Protein AF-A0A7S1GYH6-F1 (afdb_monomer_lite)

Organism: Hemiselmis andersenii (NCBI:txid464988)

Structure (mmCIF, N/CA/C/O backbone):
data_AF-A0A7S1GYH6-F1
#
_entry.id   AF-A0A7S1GYH6-F1
#
loop_
_atom_site.group_PDB
_atom_site.id
_atom_site.type_symbol
_atom_site.label_atom_id
_atom_site.label_alt_id
_atom_site.label_comp_id
_atom_site.label_asym_id
_atom_site.label_entity_id
_atom_site.label_seq_id
_atom_site.pdbx_PDB_ins_code
_atom_site.Cartn_x
_atom_site.Cartn_y
_atom_site.Cartn_z
_atom_site.occupancy
_atom_site.B_iso_or_equiv
_atom_site.auth_seq_id
_atom_site.auth_comp_id
_atom_site.auth_asym_id
_atom_site.auth_atom_id
_atom_site.pdbx_PDB_model_num
ATOM 1 N N . VAL A 1 1 ? 8.669 12.191 6.756 1.00 89.56 1 VAL A N 1
ATOM 2 C CA . VAL A 1 1 ? 8.887 10.728 6.610 1.00 89.56 1 VAL A CA 1
ATOM 3 C C . VAL A 1 1 ? 9.149 10.170 7.995 1.00 89.56 1 VAL A C 1
ATOM 5 O O . VAL A 1 1 ? 10.027 10.695 8.669 1.00 89.56 1 VAL A O 1
ATOM 8 N N . HIS A 1 2 ? 8.390 9.166 8.426 1.00 93.94 2 HIS A N 1
ATOM 9 C CA . HIS A 1 2 ? 8.506 8.561 9.758 1.00 93.94 2 HIS A CA 1
ATOM 10 C C . HIS A 1 2 ? 8.946 7.108 9.622 1.00 93.94 2 HIS A C 1
ATOM 12 O O . HIS A 1 2 ? 8.583 6.440 8.651 1.00 93.94 2 HIS A O 1
ATOM 18 N N . LYS A 1 3 ? 9.759 6.622 10.562 1.00 94.88 3 LYS A N 1
ATOM 19 C CA . LYS A 1 3 ? 10.229 5.233 10.541 1.00 94.88 3 LYS A CA 1
ATOM 20 C C . LYS A 1 3 ? 9.118 4.313 11.046 1.00 94.88 3 LYS A C 1
ATOM 22 O O . LYS A 1 3 ? 8.593 4.525 12.133 1.00 94.88 3 LYS A O 1
ATOM 27 N N . GLY A 1 4 ? 8.765 3.311 10.247 1.00 96.06 4 GLY A N 1
ATOM 28 C CA . GLY A 1 4 ? 7.821 2.263 10.634 1.00 96.06 4 GLY A CA 1
ATOM 29 C C . GLY A 1 4 ? 8.502 1.031 11.223 1.00 96.06 4 GLY A C 1
ATOM 30 O O . GLY A 1 4 ? 9.716 1.014 11.444 1.00 96.06 4 GLY A O 1
ATOM 31 N N . SER A 1 5 ? 7.708 -0.014 11.434 1.00 96.38 5 SER A N 1
ATOM 32 C CA . SER A 1 5 ? 8.183 -1.310 11.900 1.00 96.38 5 SER A CA 1
ATOM 33 C C . SER A 1 5 ? 9.177 -1.934 10.909 1.00 96.38 5 SER A C 1
ATOM 35 O O . SER A 1 5 ? 8.877 -2.017 9.715 1.00 96.38 5 SER A O 1
ATOM 37 N N . PRO A 1 6 ? 10.341 -2.428 11.369 1.00 95.25 6 PRO A N 1
ATOM 38 C CA . PRO A 1 6 ? 11.300 -3.124 10.510 1.00 95.25 6 PRO A CA 1
ATOM 39 C C . PRO A 1 6 ? 10.899 -4.581 10.216 1.00 95.25 6 PRO A C 1
ATOM 41 O O . PRO A 1 6 ? 11.520 -5.236 9.377 1.00 95.25 6 PRO A O 1
ATOM 44 N N . HIS A 1 7 ? 9.900 -5.111 10.927 1.00 94.56 7 HIS A N 1
ATOM 45 C CA . HIS A 1 7 ? 9.476 -6.511 10.875 1.00 94.56 7 HIS A CA 1
ATOM 46 C C . HIS A 1 7 ? 7.947 -6.620 10.938 1.00 94.56 7 HIS A C 1
ATOM 48 O O . HIS A 1 7 ? 7.316 -5.744 11.534 1.00 94.56 7 HIS A O 1
ATOM 54 N N . PRO A 1 8 ? 7.346 -7.689 10.383 1.00 96.31 8 PRO A N 1
ATOM 55 C CA . PRO A 1 8 ? 5.928 -7.965 10.589 1.00 96.31 8 PRO A CA 1
ATOM 56 C C . PRO A 1 8 ? 5.618 -8.214 12.073 1.00 96.31 8 PRO A C 1
ATOM 58 O O . PRO A 1 8 ? 6.511 -8.567 12.849 1.00 96.31 8 PRO A O 1
ATOM 61 N N . LEU A 1 9 ? 4.347 -8.103 12.469 1.00 95.19 9 LEU A N 1
ATOM 62 C CA . LEU A 1 9 ? 3.881 -8.362 13.841 1.00 95.19 9 LEU A CA 1
ATOM 63 C C . LEU A 1 9 ? 4.261 -9.761 14.328 1.00 95.19 9 LEU A C 1
ATOM 65 O O . LEU A 1 9 ? 4.492 -9.981 15.518 1.00 95.19 9 LEU A O 1
ATOM 69 N N . LYS A 1 10 ? 4.325 -10.712 13.396 1.00 92.44 10 LYS A N 1
ATOM 70 C CA . LYS A 1 10 ? 4.832 -12.055 13.629 1.00 92.44 10 LYS A CA 1
ATOM 71 C C . LYS A 1 10 ? 5.700 -12.475 12.456 1.00 92.44 10 LYS A C 1
ATOM 73 O O . LYS A 1 10 ? 5.241 -12.489 11.321 1.00 92.44 10 LYS A O 1
ATOM 78 N N . THR A 1 11 ? 6.936 -12.874 12.732 1.00 86.56 11 THR A N 1
ATOM 79 C CA . THR A 1 11 ? 7.834 -13.415 11.707 1.00 86.56 11 THR A CA 1
ATOM 80 C C . THR A 1 11 ? 7.445 -14.846 11.350 1.00 86.56 11 THR A C 1
ATOM 82 O O . THR A 1 11 ? 7.228 -15.685 12.227 1.00 86.56 11 THR A O 1
ATOM 85 N N . PHE A 1 12 ? 7.399 -15.144 10.057 1.00 84.31 12 PHE A N 1
ATOM 86 C CA . PHE A 1 12 ? 7.205 -16.489 9.520 1.00 84.31 12 PHE A CA 1
ATOM 87 C C . PHE A 1 12 ? 7.895 -16.609 8.161 1.00 84.31 12 PHE A C 1
ATOM 89 O O . PHE A 1 12 ? 8.329 -15.625 7.563 1.00 84.31 12 PHE A O 1
ATOM 96 N N . THR A 1 13 ? 8.009 -17.839 7.670 1.00 83.62 13 THR A N 1
ATOM 97 C CA . THR A 1 13 ? 8.521 -18.112 6.329 1.00 83.62 13 THR A CA 1
ATOM 98 C C . THR A 1 13 ? 7.353 -18.276 5.367 1.00 83.62 13 THR A C 1
ATOM 100 O O . THR A 1 13 ? 6.497 -19.136 5.571 1.00 83.62 13 THR A O 1
ATOM 103 N N . VAL A 1 14 ? 7.336 -17.484 4.295 1.00 82.44 14 VAL A N 1
ATOM 104 C CA . VAL A 1 14 ? 6.376 -17.661 3.199 1.00 82.44 14 VAL A CA 1
ATOM 105 C C . VAL A 1 14 ? 6.769 -18.908 2.407 1.00 82.44 14 VAL A C 1
ATOM 107 O O . VAL A 1 14 ? 7.718 -18.888 1.620 1.00 82.44 14 VAL A O 1
ATOM 110 N N . ALA A 1 15 ? 6.056 -20.011 2.625 1.00 78.62 15 ALA A N 1
ATOM 111 C CA . ALA A 1 15 ? 6.210 -21.209 1.810 1.00 78.62 15 ALA A CA 1
ATOM 112 C C . ALA A 1 15 ? 5.750 -20.932 0.367 1.00 78.62 15 ALA A C 1
ATOM 114 O O . ALA A 1 15 ? 4.794 -20.194 0.143 1.00 78.62 15 ALA A O 1
ATOM 115 N N . HIS A 1 16 ? 6.417 -21.546 -0.613 1.00 79.31 16 HIS A N 1
ATOM 116 C CA . HIS A 1 16 ? 6.049 -21.460 -2.035 1.00 79.31 16 HIS A CA 1
ATOM 117 C C . HIS A 1 16 ? 6.037 -20.039 -2.632 1.00 79.31 16 HIS A C 1
ATOM 119 O O . HIS A 1 16 ? 5.300 -19.779 -3.584 1.00 79.31 16 HIS A O 1
ATOM 125 N N . ALA A 1 17 ? 6.861 -19.127 -2.105 1.00 82.38 17 ALA A N 1
ATOM 126 C CA . ALA A 1 17 ? 7.081 -17.834 -2.744 1.00 82.38 17 ALA A CA 1
ATOM 127 C C . ALA A 1 17 ? 7.644 -18.028 -4.163 1.00 82.38 17 ALA A C 1
ATOM 129 O O . ALA A 1 17 ? 8.639 -18.728 -4.351 1.00 82.38 17 ALA A O 1
ATOM 130 N N . THR A 1 18 ? 7.017 -17.407 -5.162 1.00 83.00 18 THR A N 1
ATOM 131 C CA . THR A 1 18 ? 7.409 -17.569 -6.575 1.00 83.00 18 THR A CA 1
ATOM 132 C C . THR A 1 18 ? 8.627 -16.735 -6.971 1.00 83.00 18 THR A C 1
ATOM 134 O O . THR A 1 18 ? 9.302 -17.058 -7.943 1.00 83.00 18 THR A O 1
ATOM 137 N N . HIS A 1 19 ? 8.901 -15.657 -6.238 1.00 85.94 19 HIS A N 1
ATOM 138 C CA . HIS A 1 19 ? 10.032 -14.743 -6.428 1.00 85.94 19 HIS A CA 1
ATOM 139 C C . HIS A 1 19 ? 10.245 -13.914 -5.148 1.00 85.94 19 HIS A C 1
ATOM 141 O O . HIS A 1 19 ? 9.419 -13.978 -4.237 1.00 85.94 19 HIS A O 1
ATOM 147 N N . SER A 1 20 ? 11.336 -13.142 -5.059 1.00 88.25 20 SER A N 1
ATOM 148 C CA . SER A 1 20 ? 11.584 -12.185 -3.964 1.00 88.25 20 SER A CA 1
ATOM 149 C C . SER A 1 20 ? 11.152 -10.761 -4.340 1.00 88.25 20 SER A C 1
ATOM 151 O O . SER A 1 20 ? 10.982 -10.459 -5.517 1.00 88.25 20 SER A O 1
ATOM 153 N N . GLY A 1 21 ? 11.003 -9.870 -3.349 1.00 89.56 21 GLY A N 1
ATOM 154 C CA . GLY A 1 21 ? 10.782 -8.443 -3.631 1.00 89.56 21 GLY A CA 1
ATOM 155 C C . GLY A 1 21 ? 11.956 -7.841 -4.410 1.00 89.56 21 GLY A C 1
ATOM 156 O O . GLY A 1 21 ? 11.749 -7.162 -5.405 1.00 89.56 21 GLY A O 1
ATOM 157 N N . GLU A 1 22 ? 13.188 -8.214 -4.051 1.00 92.75 22 GLU A N 1
ATOM 158 C CA . GLU A 1 22 ? 14.405 -7.814 -4.773 1.00 92.75 22 GLU A CA 1
ATOM 159 C C . GLU A 1 22 ? 14.413 -8.264 -6.241 1.00 92.75 22 GLU A C 1
ATOM 161 O O . GLU A 1 22 ? 14.952 -7.569 -7.094 1.00 92.75 22 GLU A O 1
ATOM 166 N N . THR A 1 23 ? 13.786 -9.402 -6.567 1.00 93.00 23 THR A N 1
ATOM 167 C CA . THR A 1 23 ? 13.660 -9.864 -7.964 1.00 93.00 23 THR A CA 1
ATOM 168 C C . THR A 1 23 ? 12.831 -8.887 -8.799 1.00 93.00 23 THR A C 1
ATOM 170 O O . THR A 1 23 ? 13.101 -8.701 -9.983 1.00 93.00 23 THR A O 1
ATOM 173 N N . VAL A 1 24 ? 11.810 -8.286 -8.187 1.00 94.31 24 VAL A N 1
ATOM 174 C CA . VAL A 1 24 ? 10.844 -7.408 -8.854 1.00 94.31 24 VAL A CA 1
ATOM 175 C C . VAL A 1 24 ? 11.295 -5.945 -8.815 1.00 94.31 24 VAL A C 1
ATOM 177 O O . VAL A 1 24 ? 11.155 -5.233 -9.807 1.00 94.31 24 VAL A O 1
ATOM 180 N N . HIS A 1 25 ? 11.869 -5.506 -7.695 1.00 94.88 25 HIS A N 1
ATOM 181 C CA . HIS A 1 25 ? 12.162 -4.099 -7.410 1.00 94.88 25 HIS A CA 1
ATOM 182 C C . HIS A 1 25 ? 13.660 -3.766 -7.363 1.00 94.88 25 HIS A C 1
ATOM 184 O O . HIS A 1 25 ? 14.007 -2.602 -7.194 1.00 94.88 25 HIS A O 1
ATOM 190 N N . GLY A 1 26 ? 14.555 -4.744 -7.521 1.00 94.69 26 GLY A N 1
ATOM 191 C CA . GLY A 1 26 ? 15.995 -4.561 -7.325 1.00 94.69 26 GLY A CA 1
ATOM 192 C C . GLY A 1 26 ? 16.413 -4.614 -5.855 1.00 94.69 26 GLY A C 1
ATOM 193 O O . GLY A 1 26 ? 15.594 -4.513 -4.942 1.00 94.69 26 GLY A O 1
ATOM 194 N N . SER A 1 27 ? 17.714 -4.772 -5.625 1.00 93.56 27 SER A N 1
ATOM 195 C CA . SER A 1 27 ? 18.334 -4.805 -4.294 1.00 93.56 27 SER A CA 1
ATOM 196 C C . SER A 1 27 ? 18.271 -3.458 -3.569 1.00 93.56 27 SER A C 1
ATOM 198 O O . SER A 1 27 ? 18.298 -3.415 -2.343 1.00 93.56 27 SER A O 1
ATOM 200 N N . ASP A 1 28 ? 18.165 -2.358 -4.318 1.00 91.19 28 ASP A N 1
ATOM 201 C CA . ASP A 1 28 ? 17.960 -1.006 -3.793 1.00 91.19 28 ASP A CA 1
ATOM 202 C C . ASP A 1 28 ? 16.473 -0.624 -3.669 1.00 91.19 28 ASP A C 1
ATOM 204 O O . ASP A 1 28 ? 16.164 0.485 -3.234 1.00 91.19 28 ASP A O 1
ATOM 208 N N . GLY A 1 29 ? 15.553 -1.512 -4.073 1.00 92.06 29 GLY A N 1
ATOM 209 C CA . GLY A 1 29 ? 14.113 -1.243 -4.142 1.00 92.06 29 GLY A CA 1
ATOM 210 C C . GLY A 1 29 ? 13.700 -0.227 -5.218 1.00 92.06 29 GLY A C 1
ATOM 211 O O . GLY A 1 29 ? 12.523 0.117 -5.309 1.00 92.06 29 GLY A O 1
ATOM 212 N N . MET A 1 30 ? 14.644 0.258 -6.030 1.00 93.50 30 MET A N 1
ATOM 213 C CA . MET A 1 30 ? 14.461 1.289 -7.057 1.00 93.50 30 MET A CA 1
ATOM 214 C C . MET A 1 30 ? 15.024 0.844 -8.417 1.00 93.50 30 MET A C 1
ATOM 216 O O . MET A 1 30 ? 15.460 1.656 -9.234 1.00 93.50 30 MET A O 1
ATOM 220 N N . GLY A 1 31 ? 15.015 -0.458 -8.686 1.00 92.25 31 GLY A N 1
ATOM 221 C CA . GLY A 1 31 ? 15.408 -1.030 -9.969 1.00 92.25 31 GLY A CA 1
ATOM 222 C C . GLY A 1 31 ? 16.883 -0.835 -10.315 1.00 92.25 31 GLY A C 1
ATOM 223 O O . GLY A 1 31 ? 17.212 -0.647 -11.485 1.00 92.25 31 GLY A O 1
ATOM 224 N N . GLU A 1 32 ? 17.763 -0.834 -9.312 1.00 91.94 32 GLU A N 1
ATOM 225 C CA . GLU A 1 32 ? 19.205 -0.570 -9.440 1.00 91.94 32 GLU A CA 1
ATOM 226 C C . GLU A 1 32 ? 19.542 0.816 -9.998 1.00 91.94 32 GLU A C 1
ATOM 228 O O . GLU A 1 32 ? 20.675 1.062 -10.421 1.00 91.94 32 GLU A O 1
ATOM 233 N N . CYS A 1 33 ? 18.576 1.740 -10.004 1.00 86.50 33 CYS A N 1
ATOM 234 C CA . CYS A 1 33 ? 18.797 3.085 -10.517 1.00 86.50 33 CYS A CA 1
ATOM 235 C C . CYS A 1 33 ? 19.794 3.857 -9.657 1.00 86.50 33 CYS A C 1
ATOM 237 O O . CYS A 1 33 ? 20.407 4.790 -10.177 1.00 86.50 33 CYS A O 1
ATOM 239 N N . ARG A 1 34 ? 19.930 3.492 -8.367 1.00 80.62 34 ARG A N 1
ATOM 240 C CA . ARG A 1 34 ? 20.784 4.169 -7.377 1.00 80.62 34 ARG A CA 1
ATOM 241 C C . ARG A 1 34 ? 20.784 5.681 -7.601 1.00 80.62 34 ARG A C 1
ATOM 243 O O . ARG A 1 34 ? 21.852 6.246 -7.861 1.00 80.62 34 ARG A O 1
ATOM 250 N N . PRO A 1 35 ? 19.596 6.327 -7.602 1.00 71.88 35 PRO A N 1
ATOM 251 C CA . PRO A 1 35 ? 19.536 7.756 -7.837 1.00 71.88 35 PRO A CA 1
ATOM 252 C C . PRO A 1 35 ? 20.517 8.433 -6.881 1.00 71.88 35 PRO A C 1
ATOM 254 O O . PRO A 1 35 ? 20.637 7.975 -5.738 1.00 71.88 35 PRO A O 1
ATOM 257 N N . PRO A 1 36 ? 21.228 9.487 -7.316 1.00 62.22 36 PRO A N 1
ATOM 258 C CA . PRO A 1 36 ? 21.962 10.337 -6.402 1.00 62.22 36 PRO A CA 1
ATOM 259 C C . PRO A 1 36 ? 20.915 11.042 -5.542 1.00 62.22 36 PRO A C 1
ATOM 261 O O . PRO A 1 36 ? 20.505 12.172 -5.798 1.00 62.22 36 PRO A O 1
ATOM 264 N N . LEU A 1 37 ? 20.416 10.319 -4.546 1.00 59.38 37 LEU A N 1
ATOM 265 C CA . LEU A 1 37 ? 19.829 10.892 -3.369 1.00 59.38 37 LEU A CA 1
ATOM 266 C C . LEU A 1 37 ? 21.029 11.553 -2.707 1.00 59.38 37 LEU A C 1
ATOM 268 O O . LEU A 1 37 ? 21.728 10.946 -1.899 1.00 59.38 37 LEU A O 1
ATOM 272 N N . GLU A 1 38 ? 21.307 12.799 -3.100 1.00 54.91 38 GLU A N 1
ATOM 273 C CA . GLU A 1 38 ? 21.808 13.754 -2.122 1.00 54.91 38 GLU A CA 1
ATOM 274 C C . GLU A 1 38 ? 20.972 13.465 -0.873 1.00 54.91 38 GLU A C 1
ATOM 276 O O . GLU A 1 38 ? 19.737 13.416 -0.998 1.00 54.91 38 GLU A O 1
ATOM 281 N N . PRO A 1 39 ? 21.581 13.160 0.283 1.00 51.41 39 PRO A N 1
ATOM 282 C CA . PRO A 1 39 ? 20.842 13.215 1.516 1.00 51.41 39 PRO A CA 1
ATOM 283 C C . PRO A 1 39 ? 20.387 14.670 1.599 1.00 51.41 39 PRO A C 1
ATOM 285 O O . PRO A 1 39 ? 21.071 15.526 2.143 1.00 51.41 39 PRO A O 1
ATOM 288 N N . GLN A 1 40 ? 19.224 14.981 1.016 1.00 55.16 40 GLN A N 1
ATOM 289 C CA . GLN A 1 40 ? 18.376 15.982 1.610 1.00 55.16 40 GLN A CA 1
ATOM 290 C C . GLN A 1 40 ? 18.345 15.553 3.059 1.00 55.16 40 GLN A C 1
ATOM 292 O O . GLN A 1 40 ? 18.172 14.360 3.323 1.00 55.16 40 GLN A O 1
ATOM 297 N N . ASP A 1 41 ? 18.623 16.480 3.961 1.00 53.66 41 ASP A N 1
ATOM 298 C CA . ASP A 1 41 ? 18.463 16.301 5.390 1.00 53.66 41 ASP A CA 1
ATOM 299 C C . ASP A 1 41 ? 16.992 15.951 5.661 1.00 53.66 41 ASP A C 1
ATOM 301 O O . ASP A 1 41 ? 16.205 16.753 6.157 1.00 53.66 41 ASP A O 1
ATOM 305 N N . SER A 1 42 ? 16.567 14.754 5.264 1.00 58.12 42 SER A N 1
ATOM 306 C CA . SER A 1 42 ? 15.287 14.168 5.548 1.00 58.12 42 SER A CA 1
ATOM 307 C C . SER A 1 42 ? 15.426 13.768 6.995 1.00 58.12 42 SER A C 1
ATOM 309 O O . SER A 1 42 ? 15.758 12.629 7.328 1.00 58.12 42 SER A O 1
ATOM 311 N N . VAL A 1 43 ? 15.274 14.778 7.847 1.00 67.56 43 VAL A N 1
ATOM 312 C CA . VAL A 1 43 ? 15.070 14.627 9.270 1.00 67.56 43 VAL A CA 1
ATOM 313 C C . VAL A 1 43 ? 13.851 13.726 9.364 1.00 67.56 43 VAL A C 1
ATOM 315 O O . VAL A 1 43 ? 12.728 14.120 9.039 1.00 67.56 43 VAL A O 1
ATOM 318 N N . PHE A 1 44 ? 14.102 12.456 9.675 1.00 80.06 44 PHE A N 1
ATOM 319 C CA . PHE A 1 44 ? 13.025 11.552 10.024 1.00 80.06 44 PHE A CA 1
ATOM 320 C C . PHE A 1 44 ? 12.277 12.185 11.189 1.00 80.06 44 PHE A C 1
ATOM 322 O O . PHE A 1 44 ? 12.908 12.742 12.089 1.00 80.06 44 PHE A O 1
ATOM 329 N N . GLY A 1 45 ? 10.949 12.107 11.162 1.00 84.94 45 GLY A N 1
ATOM 330 C CA . GLY A 1 45 ? 10.179 12.484 12.337 1.00 84.94 45 GLY A CA 1
ATOM 331 C C . GLY A 1 45 ? 10.659 11.685 13.548 1.00 84.94 45 GLY A C 1
ATOM 332 O O . GLY A 1 45 ? 11.068 10.529 13.408 1.00 84.94 45 GLY A O 1
ATOM 333 N N . GLU A 1 46 ? 10.664 12.328 14.714 1.00 89.44 46 GLU A N 1
ATOM 334 C CA . GLU A 1 46 ? 11.144 11.709 15.955 1.00 89.44 46 GLU A CA 1
ATOM 335 C C . GLU A 1 46 ? 10.235 10.557 16.401 1.00 89.44 46 GLU A C 1
ATOM 337 O O . GLU A 1 46 ? 10.705 9.570 16.964 1.00 89.44 46 GLU A O 1
ATOM 342 N N . GLU A 1 47 ? 8.941 10.675 16.110 1.00 93.56 47 GLU A N 1
ATOM 343 C CA . GLU A 1 47 ? 7.921 9.677 16.413 1.00 93.56 47 GLU A CA 1
ATOM 344 C C . GLU A 1 47 ? 7.870 8.544 15.375 1.00 93.56 47 GLU A C 1
ATOM 346 O O . GLU A 1 47 ? 8.246 8.704 14.203 1.00 93.56 47 GLU A O 1
ATOM 351 N N . SER A 1 48 ? 7.378 7.384 15.816 1.00 96.75 48 SER A N 1
ATOM 352 C CA . SER A 1 48 ? 7.178 6.223 14.952 1.00 96.75 48 SER A CA 1
ATOM 353 C C . SER A 1 48 ? 6.099 6.490 13.894 1.00 96.75 48 SER A C 1
ATOM 355 O O . SER A 1 48 ? 5.276 7.395 14.025 1.00 96.75 48 SER A O 1
ATOM 357 N N . ALA A 1 49 ? 6.078 5.701 12.817 1.00 97.62 49 ALA A N 1
ATOM 358 C CA . ALA A 1 49 ? 5.041 5.837 11.795 1.00 97.62 49 ALA A CA 1
ATOM 359 C C . ALA A 1 49 ? 3.628 5.565 12.344 1.00 97.62 49 ALA A C 1
ATOM 361 O O . ALA A 1 49 ? 2.692 6.224 11.900 1.00 97.62 49 ALA A O 1
ATOM 362 N N . SER A 1 50 ? 3.465 4.634 13.294 1.00 98.06 50 SER A N 1
ATOM 363 C CA . SER A 1 50 ? 2.173 4.372 13.946 1.00 98.06 50 SER A CA 1
ATOM 364 C C . SER A 1 50 ? 1.719 5.563 14.791 1.00 98.06 50 SER A C 1
ATOM 366 O O . SER A 1 50 ? 0.580 6.001 14.644 1.00 98.06 50 SER A O 1
ATOM 368 N N . ASP A 1 51 ? 2.620 6.147 15.588 1.00 98.19 51 ASP A N 1
ATOM 369 C CA . ASP A 1 51 ? 2.311 7.338 16.391 1.00 98.19 51 ASP A CA 1
ATOM 370 C C . ASP 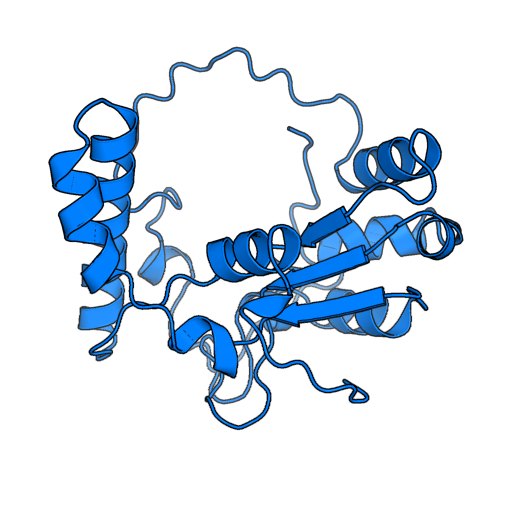A 1 51 ? 1.955 8.526 15.497 1.00 98.19 51 ASP A C 1
ATOM 372 O O . ASP A 1 51 ? 0.964 9.212 15.740 1.00 98.19 51 ASP A O 1
ATOM 376 N N . PHE A 1 52 ? 2.715 8.741 14.419 1.00 98.31 52 PHE A N 1
ATOM 377 C CA . PHE A 1 52 ? 2.430 9.801 13.456 1.00 98.31 52 PHE A CA 1
ATOM 378 C C . PHE A 1 52 ? 1.039 9.649 12.831 1.00 98.31 52 PHE A C 1
ATOM 380 O O . PHE A 1 52 ? 0.306 10.634 12.736 1.00 98.31 52 PHE A O 1
ATOM 387 N N . ILE A 1 53 ? 0.653 8.430 12.424 1.00 98.38 53 ILE A N 1
ATOM 388 C CA . ILE A 1 53 ? -0.691 8.160 11.888 1.00 98.38 53 ILE A CA 1
ATOM 389 C C . ILE A 1 53 ? -1.747 8.583 12.911 1.00 98.38 53 ILE A C 1
ATOM 391 O O . ILE A 1 53 ? -2.662 9.331 12.559 1.00 98.38 53 ILE A O 1
ATOM 395 N N . TYR A 1 54 ? -1.600 8.172 14.173 1.00 98.69 54 TYR A N 1
ATOM 396 C CA . TYR A 1 54 ? -2.536 8.553 15.227 1.00 98.69 54 TYR A CA 1
ATOM 397 C C . TYR A 1 54 ? -2.586 10.069 15.445 1.00 98.69 54 TYR A C 1
ATOM 399 O O . TYR A 1 54 ? -3.671 10.650 15.423 1.00 98.69 54 TYR A O 1
ATOM 407 N N . GLN A 1 55 ? -1.436 10.734 15.602 1.00 98.31 55 GLN A N 1
ATOM 408 C CA . GLN A 1 55 ? -1.390 12.182 15.834 1.00 98.31 55 GLN A CA 1
ATOM 409 C C . GLN A 1 55 ? -1.998 12.964 14.669 1.00 98.31 55 GLN A C 1
ATOM 411 O O . GLN A 1 55 ? -2.751 13.913 14.896 1.00 98.31 55 GLN A O 1
ATOM 416 N N . ALA A 1 56 ? -1.734 12.548 13.428 1.00 98.19 56 ALA A N 1
ATOM 417 C CA . ALA A 1 56 ? -2.330 13.158 12.247 1.00 98.19 56 ALA A CA 1
ATOM 418 C C . ALA A 1 56 ? -3.858 13.000 12.247 1.00 98.19 56 ALA A C 1
ATOM 420 O O . ALA A 1 56 ? -4.569 13.987 12.052 1.00 98.19 56 ALA A O 1
ATOM 421 N N . CYS A 1 57 ? -4.371 11.795 12.517 1.00 98.38 57 CYS A N 1
ATOM 422 C CA . CYS A 1 57 ? -5.814 11.538 12.572 1.00 98.38 57 CYS A CA 1
ATOM 423 C C . CYS A 1 57 ? -6.490 12.297 13.715 1.00 98.38 57 CYS A C 1
ATOM 425 O O . CYS A 1 57 ? -7.561 12.862 13.524 1.00 98.38 57 CYS A O 1
ATOM 427 N N . LYS A 1 58 ? -5.839 12.385 14.875 1.00 98.38 58 LYS A N 1
ATOM 428 C CA . LYS A 1 58 ? -6.325 13.142 16.028 1.00 98.38 58 LYS A CA 1
ATOM 429 C C . LYS A 1 58 ? -6.380 14.643 15.760 1.00 98.38 58 LYS A C 1
ATOM 431 O O . LYS A 1 58 ? -7.362 15.296 16.105 1.00 98.38 58 LYS A O 1
ATOM 436 N N . LEU A 1 59 ? -5.334 15.203 15.152 1.00 98.38 59 LEU A N 1
ATOM 437 C CA . LEU A 1 59 ? -5.269 16.628 14.817 1.00 98.38 59 LEU A CA 1
ATOM 438 C C . LEU A 1 59 ? -6.292 17.007 13.737 1.00 98.38 59 L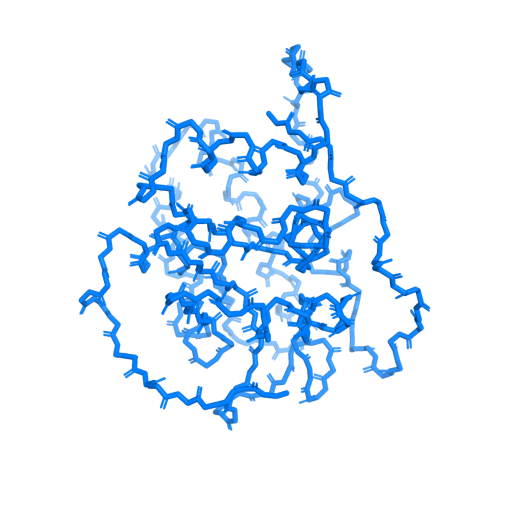EU A C 1
ATOM 440 O O . LEU A 1 59 ? -6.833 18.113 13.749 1.00 98.38 59 LEU A O 1
ATOM 444 N N . HIS A 1 60 ? -6.560 16.086 12.815 1.00 98.25 60 HIS A N 1
ATOM 445 C CA . HIS A 1 60 ? -7.389 16.294 11.633 1.00 98.25 60 HIS A CA 1
ATOM 446 C C . HIS A 1 60 ? -8.572 15.311 11.587 1.00 98.25 60 HIS A C 1
ATOM 448 O O . HIS A 1 60 ? -8.863 14.721 10.540 1.00 98.25 60 HIS A O 1
ATOM 454 N N . HIS A 1 61 ? -9.253 15.153 12.729 1.00 97.94 61 HIS A N 1
ATOM 455 C CA . HIS A 1 61 ? -10.357 14.205 12.931 1.00 97.94 61 HIS A CA 1
ATOM 456 C C . HIS A 1 61 ? -11.374 14.274 11.785 1.00 97.94 61 HIS A C 1
ATOM 458 O O . HIS A 1 61 ? -11.913 15.337 11.475 1.00 97.94 61 HIS A O 1
ATOM 464 N N . GLY A 1 62 ? -11.610 13.134 11.134 1.00 97.81 62 GLY A N 1
ATOM 465 C CA . GLY A 1 62 ? -12.639 12.948 10.112 1.00 97.81 62 GLY A CA 1
ATOM 466 C C . GLY A 1 62 ? -12.229 13.444 8.728 1.00 97.81 62 GLY A C 1
ATOM 467 O O . GLY A 1 62 ? -13.051 13.461 7.814 1.00 97.81 62 GLY A O 1
ATOM 468 N N . SER A 1 63 ? -10.971 13.859 8.548 1.00 98.00 63 SER A N 1
ATOM 469 C CA . SER A 1 63 ? -10.479 14.386 7.267 1.00 98.00 63 SER A CA 1
ATOM 470 C C . SER A 1 63 ? -9.281 13.639 6.680 1.00 98.00 63 SER A C 1
ATOM 472 O O . SER A 1 63 ? -9.015 13.779 5.486 1.00 98.00 63 SER A O 1
ATOM 474 N N . ILE A 1 64 ? -8.586 12.815 7.471 1.00 98.44 64 ILE A N 1
ATOM 475 C CA . ILE A 1 64 ? -7.427 12.047 7.001 1.00 98.44 64 ILE A CA 1
ATOM 476 C C . ILE A 1 64 ? -7.866 10.793 6.248 1.00 98.44 64 ILE A C 1
ATOM 478 O O . ILE A 1 64 ? -8.601 9.966 6.783 1.00 98.44 64 ILE A O 1
ATOM 482 N N . VAL A 1 65 ? -7.346 10.636 5.030 1.00 98.56 65 VAL A N 1
ATOM 483 C CA . VAL A 1 65 ? -7.397 9.390 4.257 1.00 98.56 65 VAL A CA 1
ATOM 484 C C . VAL A 1 65 ? -6.060 8.672 4.415 1.00 98.56 65 VAL A C 1
ATOM 486 O O . VAL A 1 65 ? -5.015 9.218 4.053 1.00 98.56 65 VAL A O 1
ATOM 489 N N . VAL A 1 66 ? -6.081 7.453 4.949 1.00 98.62 66 VAL A N 1
ATOM 490 C CA . VAL A 1 66 ? -4.884 6.622 5.120 1.00 98.62 66 VAL A CA 1
ATOM 491 C C . VAL A 1 66 ? -4.760 5.687 3.923 1.00 98.62 66 VAL A C 1
ATOM 493 O O . VAL A 1 66 ? -5.581 4.793 3.744 1.00 98.62 66 VAL A O 1
ATOM 496 N N . ILE A 1 67 ? -3.717 5.868 3.112 1.00 98.75 67 ILE A N 1
ATOM 497 C CA . ILE A 1 67 ? -3.416 4.984 1.978 1.00 98.75 67 ILE A CA 1
ATOM 498 C C . ILE A 1 67 ? -2.246 4.072 2.351 1.00 98.75 67 ILE A C 1
ATOM 500 O O . ILE A 1 67 ? -1.148 4.548 2.642 1.00 98.75 67 ILE A O 1
ATOM 504 N N . THR A 1 68 ? -2.468 2.760 2.323 1.00 98.44 68 THR A N 1
ATOM 505 C CA . THR A 1 68 ? -1.446 1.749 2.620 1.00 98.44 68 THR A CA 1
ATOM 506 C C . THR A 1 68 ? -0.990 1.073 1.327 1.00 98.44 68 THR A C 1
ATOM 508 O O . THR A 1 68 ? -1.791 0.515 0.583 1.00 98.44 68 THR A O 1
ATOM 511 N N . LEU A 1 69 ? 0.311 1.173 1.041 1.00 98.31 69 LEU A N 1
ATOM 512 C CA . LEU A 1 69 ? 0.945 0.697 -0.201 1.00 98.31 69 LEU A CA 1
ATOM 513 C C . LEU A 1 69 ? 1.944 -0.447 0.054 1.00 98.31 69 LEU A C 1
ATOM 515 O O . LEU A 1 69 ? 2.764 -0.788 -0.788 1.00 98.31 69 LEU A O 1
ATOM 519 N N . GLY A 1 70 ? 1.915 -1.003 1.262 1.00 97.38 70 GLY A N 1
ATOM 520 C CA . GLY A 1 70 ? 2.819 -2.042 1.735 1.00 97.38 70 GLY A CA 1
ATOM 521 C C . GLY A 1 70 ? 2.135 -2.902 2.798 1.00 97.38 70 GLY A C 1
ATOM 522 O O . GLY A 1 70 ? 0.924 -2.774 2.999 1.00 97.38 70 GLY A O 1
ATOM 523 N N . PRO A 1 71 ? 2.888 -3.749 3.522 1.00 97.81 71 PRO A N 1
ATOM 524 C CA . PRO A 1 71 ? 2.338 -4.542 4.617 1.00 97.81 71 PRO A CA 1
ATOM 525 C C . PRO A 1 71 ? 1.641 -3.661 5.664 1.00 97.81 71 PRO A C 1
ATOM 527 O O . PRO A 1 71 ? 2.119 -2.577 6.008 1.00 97.81 71 PRO A O 1
ATOM 530 N N . LEU A 1 72 ? 0.525 -4.148 6.209 1.00 98.50 72 LEU A N 1
ATOM 531 C CA . LEU A 1 72 ? -0.368 -3.384 7.092 1.00 98.50 72 LEU A CA 1
ATOM 532 C C . LEU A 1 72 ? 0.161 -3.186 8.526 1.00 98.50 72 LEU A C 1
ATOM 534 O O . LEU A 1 72 ? -0.529 -2.623 9.374 1.00 98.50 72 LEU A O 1
ATOM 538 N N . THR A 1 73 ? 1.399 -3.599 8.798 1.00 98.62 73 THR A N 1
ATOM 539 C CA . THR A 1 73 ? 2.025 -3.641 10.126 1.00 98.62 73 THR A CA 1
ATOM 540 C C . THR A 1 73 ? 1.918 -2.326 10.896 1.00 98.62 73 THR A C 1
ATOM 542 O O . THR A 1 73 ? 1.521 -2.337 12.057 1.00 98.62 73 THR A O 1
ATOM 545 N N . ASN A 1 74 ? 2.233 -1.186 10.269 1.00 98.62 74 ASN A N 1
ATOM 546 C CA . ASN A 1 74 ? 2.212 0.111 10.961 1.00 98.62 74 ASN A CA 1
ATOM 547 C C . ASN A 1 74 ? 0.788 0.543 11.338 1.00 98.62 74 ASN A C 1
ATOM 549 O O . ASN A 1 74 ? 0.584 1.118 12.404 1.00 98.62 74 ASN A O 1
ATOM 553 N N . LEU A 1 75 ? -0.197 0.266 10.475 1.00 98.75 75 LEU A N 1
ATOM 554 C CA . LEU A 1 75 ? -1.593 0.597 10.757 1.00 98.75 75 LEU A CA 1
ATOM 555 C C . LEU A 1 75 ? -2.156 -0.324 11.845 1.00 98.75 75 LEU A C 1
ATOM 557 O O . LEU A 1 75 ? -2.828 0.156 12.749 1.00 98.75 75 LEU A O 1
ATOM 561 N N . ALA A 1 76 ? -1.814 -1.614 11.822 1.00 98.75 76 ALA A N 1
ATOM 562 C CA . ALA A 1 76 ? -2.174 -2.543 12.890 1.00 98.75 76 ALA A CA 1
ATOM 563 C C . ALA A 1 76 ? -1.554 -2.144 14.243 1.00 98.75 76 ALA A C 1
ATOM 565 O O . ALA A 1 76 ? -2.243 -2.153 15.258 1.00 98.75 76 ALA A O 1
ATOM 566 N N . GLN A 1 77 ? -0.279 -1.729 14.268 1.00 98.69 77 GLN A N 1
ATOM 567 C CA . GLN A 1 77 ? 0.355 -1.173 15.475 1.00 98.69 77 GLN A CA 1
ATOM 568 C C . GLN A 1 77 ? -0.388 0.068 15.976 1.00 98.69 77 GLN A C 1
ATOM 570 O O . GLN A 1 77 ? -0.728 0.135 17.151 1.00 98.69 77 GLN A O 1
ATOM 575 N N . CYS A 1 78 ? -0.730 0.996 15.075 1.00 98.69 78 CYS A N 1
ATOM 576 C CA . CYS A 1 78 ? -1.529 2.169 15.423 1.00 98.69 78 CYS A CA 1
ATOM 577 C C . CYS A 1 78 ? -2.883 1.785 16.038 1.00 98.69 78 CYS A C 1
ATOM 579 O O . CYS A 1 78 ? -3.259 2.356 17.052 1.00 98.69 78 CYS A O 1
ATOM 581 N N . VAL A 1 79 ? -3.603 0.813 15.470 1.00 98.62 79 VAL A N 1
ATOM 582 C CA . VAL A 1 79 ? -4.892 0.341 16.010 1.00 98.62 79 VAL A CA 1
ATOM 583 C C . VAL A 1 79 ? -4.724 -0.322 17.381 1.00 98.62 79 VAL A C 1
ATOM 585 O O . VAL A 1 79 ? -5.565 -0.137 18.256 1.00 98.62 79 VAL A O 1
ATOM 588 N N . ARG A 1 80 ? -3.646 -1.082 17.603 1.00 98.06 80 ARG A N 1
ATOM 589 C CA . ARG A 1 80 ? -3.373 -1.714 18.905 1.00 98.06 80 ARG A CA 1
ATOM 590 C C . ARG A 1 80 ? -3.087 -0.689 19.998 1.00 98.06 80 ARG A C 1
ATOM 592 O O . ARG A 1 80 ? -3.620 -0.817 21.099 1.00 98.06 80 ARG A O 1
ATOM 599 N N . ASP A 1 81 ? -2.243 0.290 19.694 1.00 98.38 81 ASP A N 1
ATOM 600 C CA . ASP A 1 81 ? -1.792 1.287 20.667 1.00 98.38 81 ASP A CA 1
ATOM 601 C C . ASP A 1 81 ? -2.843 2.395 20.870 1.00 98.38 81 ASP A C 1
ATOM 603 O O . ASP A 1 81 ? -2.989 2.935 21.971 1.00 98.38 81 ASP A O 1
ATOM 607 N N . HIS A 1 82 ? -3.621 2.688 19.824 1.00 98.38 82 HIS A N 1
ATOM 608 C CA . HIS A 1 82 ? -4.632 3.741 19.765 1.00 98.38 82 HIS A CA 1
ATOM 609 C C . HIS A 1 82 ? -5.917 3.253 19.073 1.00 98.38 82 HIS A C 1
ATOM 611 O O . HIS A 1 82 ? -6.202 3.636 17.935 1.00 98.38 82 HIS A O 1
ATOM 617 N N . PRO A 1 83 ? -6.723 2.402 19.732 1.00 98.31 83 PRO A N 1
ATOM 618 C CA . PRO A 1 83 ? -7.912 1.808 19.116 1.00 98.31 83 PRO A CA 1
ATOM 619 C C . PRO A 1 83 ? -8.979 2.836 18.719 1.00 98.31 83 PRO A C 1
ATOM 621 O O . PRO A 1 83 ? -9.764 2.571 17.818 1.00 98.31 83 PRO A O 1
ATOM 624 N N . ASP A 1 84 ? -8.985 4.023 19.330 1.00 98.19 84 ASP A N 1
ATOM 625 C CA . ASP A 1 84 ? -9.852 5.152 18.974 1.00 98.19 84 ASP A CA 1
ATOM 626 C C . ASP A 1 84 ? -9.536 5.756 17.592 1.00 98.19 84 ASP A C 1
ATOM 628 O O . ASP A 1 84 ? -10.357 6.491 17.044 1.00 98.19 84 ASP A O 1
ATOM 632 N N . VAL A 1 85 ? -8.392 5.421 16.975 1.00 98.56 85 VAL A N 1
ATOM 633 C CA . VAL A 1 85 ? -8.027 5.897 15.627 1.00 98.56 85 VAL A CA 1
ATOM 634 C C . VAL A 1 85 ? -9.065 5.523 14.567 1.00 98.56 85 VAL A C 1
ATOM 636 O O . VAL A 1 85 ? -9.252 6.261 13.597 1.00 98.56 85 VAL A O 1
ATOM 639 N N . VAL A 1 86 ? -9.768 4.402 14.757 1.00 98.38 86 VAL A N 1
ATOM 640 C CA . VAL A 1 86 ? -10.766 3.896 13.803 1.00 98.38 86 VAL A CA 1
ATOM 641 C C . VAL A 1 86 ? -11.982 4.816 13.691 1.00 98.38 86 VAL A C 1
ATOM 643 O O . VAL A 1 86 ? -12.626 4.839 12.648 1.00 98.38 86 VAL A O 1
ATOM 646 N N . GLU A 1 87 ? -12.247 5.616 14.729 1.00 98.25 87 GLU A N 1
ATOM 647 C CA . GLU A 1 87 ? -13.306 6.633 14.765 1.00 98.25 87 GLU A CA 1
ATOM 648 C C . GLU A 1 87 ? -12.828 7.997 14.228 1.00 98.25 87 GLU A C 1
ATOM 650 O O . GLU A 1 87 ? -13.621 8.932 14.082 1.00 98.25 87 GLU A O 1
ATOM 655 N N . MET A 1 88 ? -11.520 8.150 13.985 1.00 98.38 88 MET A N 1
ATOM 656 C CA . MET A 1 88 ? -10.903 9.420 13.586 1.00 98.38 88 MET A CA 1
ATOM 657 C C . MET A 1 88 ? -10.513 9.487 12.115 1.00 98.38 88 MET A C 1
ATOM 659 O O . MET A 1 88 ? -10.478 10.578 11.536 1.00 98.38 88 MET A O 1
ATOM 663 N N . VAL A 1 89 ? -10.189 8.344 11.520 1.00 98.12 89 VAL A N 1
ATOM 664 C CA . VAL A 1 89 ? -9.860 8.234 10.098 1.00 98.12 89 VAL A CA 1
ATOM 665 C C . VAL A 1 89 ? -11.116 8.452 9.260 1.00 98.12 89 VAL A C 1
ATOM 667 O O . VAL A 1 89 ? -12.176 7.922 9.571 1.00 98.12 89 VAL A O 1
ATOM 670 N N . LYS A 1 90 ? -10.989 9.220 8.174 1.00 98.19 90 LYS A N 1
ATOM 671 C CA . LYS A 1 90 ? -12.070 9.391 7.200 1.00 98.19 90 LYS A CA 1
ATOM 672 C C . LYS A 1 90 ? -12.253 8.130 6.354 1.00 98.19 90 LYS A C 1
ATOM 674 O O . LYS A 1 90 ? -13.354 7.617 6.243 1.00 98.19 90 LYS A O 1
ATOM 679 N N . ASP A 1 91 ? -11.162 7.666 5.748 1.00 98.19 91 ASP A N 1
ATOM 680 C CA . ASP A 1 91 ? -11.139 6.504 4.861 1.00 98.19 91 ASP A CA 1
ATOM 681 C C . ASP A 1 91 ? -9.796 5.776 4.985 1.00 98.19 91 ASP A C 1
ATOM 683 O O . ASP A 1 91 ? -8.739 6.413 5.069 1.00 98.19 91 ASP A O 1
ATOM 687 N N . VAL A 1 92 ? -9.824 4.445 4.925 1.00 98.75 92 VAL A N 1
ATOM 688 C CA . VAL A 1 92 ? -8.632 3.611 4.727 1.00 98.75 92 VAL A CA 1
ATOM 689 C C . VAL A 1 92 ? -8.669 3.010 3.325 1.00 98.75 92 VAL A C 1
ATOM 691 O O . VAL A 1 92 ? -9.641 2.365 2.940 1.00 98.75 92 VAL A O 1
ATOM 694 N N . ILE A 1 93 ? -7.598 3.185 2.555 1.00 98.81 93 ILE A N 1
ATOM 695 C CA . ILE A 1 93 ? -7.444 2.586 1.226 1.00 98.81 93 ILE A CA 1
ATOM 696 C C . ILE A 1 93 ? -6.219 1.674 1.250 1.00 98.81 93 ILE A C 1
ATOM 698 O O . ILE A 1 93 ? -5.113 2.102 1.586 1.00 98.81 93 ILE A O 1
ATOM 702 N N . VAL A 1 94 ? -6.410 0.407 0.905 1.00 98.69 94 VAL A N 1
ATOM 703 C CA . VAL A 1 94 ? -5.388 -0.638 0.991 1.00 98.69 94 VAL A CA 1
ATOM 704 C C . VAL A 1 94 ? -5.040 -1.160 -0.393 1.00 98.69 94 VAL A C 1
ATOM 706 O O . VAL A 1 94 ? -5.905 -1.695 -1.081 1.00 98.69 94 VAL A O 1
ATOM 709 N N . MET A 1 95 ? -3.767 -1.077 -0.783 1.00 98.31 95 MET A N 1
ATOM 710 C CA . MET A 1 95 ? -3.249 -1.850 -1.910 1.00 98.31 95 MET A CA 1
ATOM 711 C C . MET A 1 95 ? -2.900 -3.253 -1.422 1.00 98.31 95 MET A C 1
ATOM 713 O O . MET A 1 95 ? -1.940 -3.443 -0.670 1.00 98.31 95 MET A O 1
ATOM 717 N N . GLY A 1 96 ? -3.668 -4.248 -1.855 1.00 97.00 96 GLY A N 1
ATOM 718 C CA . GLY A 1 96 ? -3.333 -5.641 -1.593 1.00 97.00 96 GLY A CA 1
ATOM 719 C C . GLY A 1 96 ? -4.510 -6.594 -1.725 1.00 97.00 96 GLY A C 1
ATOM 720 O O . GLY A 1 96 ? -5.631 -6.194 -2.017 1.00 97.00 96 GLY A O 1
ATOM 721 N N . GLY A 1 97 ? -4.244 -7.880 -1.521 1.00 95.81 97 GLY A N 1
ATOM 722 C CA . GLY A 1 97 ? -5.248 -8.937 -1.655 1.00 95.81 97 GLY A CA 1
ATOM 723 C C . GLY A 1 97 ? -5.601 -9.300 -3.105 1.00 95.81 97 GLY A C 1
ATOM 724 O O . GLY A 1 97 ? -5.210 -8.642 -4.072 1.00 95.81 97 GLY A O 1
ATOM 725 N N . SER A 1 98 ? -6.330 -10.405 -3.264 1.00 93.75 98 SER A N 1
ATOM 726 C CA . SER A 1 98 ? -6.868 -10.861 -4.548 1.00 93.75 98 SER A CA 1
ATOM 727 C C . SER A 1 98 ? -8.164 -11.636 -4.323 1.00 93.75 98 SER A C 1
ATOM 729 O O . SER A 1 98 ? -8.214 -12.518 -3.469 1.00 93.75 98 SER A O 1
ATOM 731 N N . PHE A 1 99 ? -9.202 -11.307 -5.088 1.00 91.62 99 PHE A N 1
ATOM 732 C CA . PHE A 1 99 ? -10.592 -11.683 -4.811 1.00 91.62 99 PHE A CA 1
ATOM 733 C C . PHE A 1 99 ? -11.184 -12.638 -5.859 1.00 91.62 99 PHE A C 1
ATOM 735 O O . PHE A 1 99 ? -12.399 -12.729 -6.023 1.00 91.62 99 PHE A O 1
ATOM 742 N N . GLY A 1 100 ? -10.319 -13.409 -6.525 1.00 77.00 100 GLY A N 1
ATOM 743 C CA . GLY A 1 100 ? -10.702 -14.583 -7.313 1.00 77.00 100 GLY A CA 1
ATOM 744 C C . GLY A 1 100 ? -10.743 -14.390 -8.829 1.00 77.00 100 GLY A C 1
ATOM 745 O O . GLY A 1 100 ? -10.802 -15.390 -9.546 1.00 77.00 100 GLY A O 1
ATOM 746 N N . GLU A 1 101 ? -10.642 -13.167 -9.350 1.00 77.75 101 GLU A N 1
ATOM 747 C CA . GLU A 1 101 ? -10.451 -12.934 -10.791 1.00 77.75 101 GLU A CA 1
ATOM 748 C C . GLU A 1 101 ? -8.974 -13.039 -11.188 1.00 77.75 101 GLU A C 1
ATOM 750 O O . GLU A 1 101 ? -8.639 -13.321 -12.346 1.00 77.75 101 GLU A O 1
ATOM 755 N N . LYS A 1 102 ? -8.073 -12.846 -10.221 1.00 83.44 102 LYS A N 1
ATOM 756 C CA . LYS A 1 102 ? -6.630 -13.063 -10.357 1.00 83.44 102 LYS A CA 1
ATOM 757 C C . LYS A 1 102 ? -6.124 -14.079 -9.334 1.00 83.44 102 LYS A C 1
ATOM 759 O O . LYS A 1 102 ? -6.758 -14.378 -8.329 1.00 83.44 102 LYS A O 1
ATOM 764 N N . ARG A 1 103 ? -4.960 -14.655 -9.637 1.00 87.62 103 ARG A N 1
ATOM 765 C CA . ARG A 1 103 ? -4.167 -15.421 -8.666 1.00 87.62 103 ARG A CA 1
ATOM 766 C C . ARG A 1 103 ? -3.336 -14.442 -7.842 1.00 87.62 103 ARG A C 1
ATOM 768 O O . ARG A 1 103 ? -3.021 -13.357 -8.332 1.00 87.62 103 ARG A O 1
ATOM 775 N N . GLY A 1 104 ? -2.916 -14.863 -6.652 1.00 90.25 104 GLY A N 1
ATOM 776 C CA . GLY A 1 104 ? -1.926 -14.115 -5.881 1.00 90.25 104 GLY A CA 1
ATOM 777 C C . GLY A 1 104 ? -0.623 -13.914 -6.667 1.00 90.25 104 GLY A C 1
ATOM 778 O O . GLY A 1 104 ? -0.265 -14.728 -7.525 1.00 90.25 104 GLY A O 1
ATOM 779 N N . ASN A 1 105 ? 0.078 -12.813 -6.390 1.00 90.50 105 ASN A N 1
ATOM 780 C CA . ASN A 1 105 ? 1.348 -12.477 -7.041 1.00 90.50 105 ASN A CA 1
ATOM 781 C C . ASN A 1 105 ? 2.568 -12.998 -6.265 1.00 90.50 105 ASN A C 1
ATOM 783 O O . ASN A 1 105 ? 3.627 -13.172 -6.861 1.00 90.50 105 ASN A O 1
ATOM 787 N N . ARG A 1 106 ? 2.435 -13.296 -4.965 1.00 91.06 106 ARG A N 1
ATOM 788 C CA . ARG A 1 106 ? 3.540 -13.791 -4.134 1.00 91.06 106 ARG A CA 1
ATOM 789 C C . ARG A 1 106 ? 3.507 -15.299 -3.946 1.00 91.06 106 ARG A C 1
ATOM 791 O O . ARG A 1 106 ? 4.548 -15.955 -3.977 1.00 91.06 106 ARG A O 1
ATOM 798 N N . THR A 1 107 ? 2.311 -15.833 -3.754 1.00 90.25 107 THR A N 1
ATOM 799 C CA . THR A 1 107 ? 2.004 -17.263 -3.840 1.00 90.25 107 THR A CA 1
ATOM 800 C C . THR A 1 107 ? 0.769 -17.422 -4.729 1.00 90.25 107 THR A C 1
ATOM 802 O O . THR A 1 107 ? 0.065 -16.437 -4.952 1.00 90.25 107 THR A O 1
ATOM 805 N N . PRO A 1 108 ? 0.428 -18.634 -5.204 1.00 88.19 108 PRO A N 1
ATOM 806 C CA . PRO A 1 108 ? -0.797 -18.851 -5.973 1.00 88.19 108 PRO A CA 1
ATOM 807 C C . PRO A 1 108 ? -2.079 -18.270 -5.360 1.00 88.19 108 PRO A C 1
ATOM 809 O O . PRO A 1 108 ? -2.995 -17.938 -6.112 1.00 88.19 108 PRO A O 1
ATOM 812 N N . SER A 1 109 ? -2.146 -18.175 -4.030 1.00 89.94 109 SER A N 1
ATOM 813 C CA . SER A 1 109 ? -3.328 -17.765 -3.269 1.00 89.94 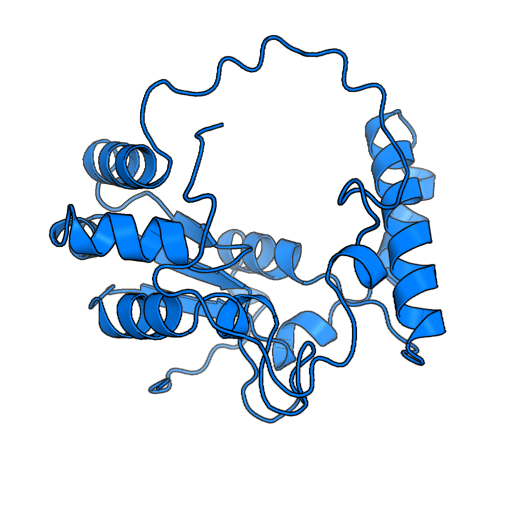109 SER A CA 1
ATOM 814 C C . SER A 1 109 ? -3.163 -16.451 -2.509 1.00 89.94 109 SER A C 1
ATOM 816 O O . SER A 1 109 ? -4.125 -16.013 -1.894 1.00 89.94 109 SER A O 1
ATOM 818 N N . ALA A 1 110 ? -1.976 -15.835 -2.499 1.00 92.62 110 ALA A N 1
ATOM 819 C CA . ALA A 1 110 ? -1.727 -14.665 -1.663 1.00 92.62 110 ALA A CA 1
ATOM 820 C C . ALA A 1 110 ? -0.964 -13.559 -2.390 1.00 92.62 110 ALA A C 1
ATOM 822 O O . ALA A 1 110 ? 0.010 -13.799 -3.115 1.00 92.62 110 ALA A O 1
ATOM 823 N N . GLU A 1 111 ? -1.429 -12.340 -2.153 1.00 96.12 111 GLU A N 1
ATOM 824 C CA . GLU A 1 111 ? -0.802 -11.101 -2.585 1.00 96.12 111 GLU A CA 1
ATOM 825 C C . GLU A 1 111 ? 0.344 -10.716 -1.623 1.00 96.12 111 GLU A C 1
ATOM 827 O O . GLU A 1 111 ? 0.325 -11.077 -0.444 1.00 96.12 111 GLU A O 1
ATOM 832 N N . ALA A 1 112 ? 1.379 -10.059 -2.150 1.00 95.62 112 ALA A N 1
ATOM 833 C CA . ALA A 1 112 ? 2.636 -9.742 -1.476 1.00 95.62 112 ALA A CA 1
ATOM 834 C C . ALA A 1 112 ? 2.493 -8.936 -0.175 1.00 95.62 112 ALA A C 1
ATOM 836 O O . ALA A 1 112 ? 3.113 -9.322 0.819 1.00 95.62 112 ALA A O 1
ATOM 837 N N . ASN A 1 113 ? 1.706 -7.863 -0.143 1.00 97.31 113 ASN A N 1
ATOM 838 C CA . ASN A 1 113 ? 1.513 -7.037 1.051 1.00 97.31 113 ASN A CA 1
ATOM 839 C C . ASN A 1 113 ? 0.784 -7.820 2.146 1.00 97.31 113 ASN A C 1
ATOM 841 O O . ASN A 1 113 ? 1.252 -7.866 3.287 1.00 97.31 113 ASN A O 1
ATOM 845 N N . PHE A 1 114 ? -0.296 -8.517 1.788 1.00 96.56 114 PHE A N 1
ATOM 846 C CA . PHE A 1 114 ? -1.076 -9.322 2.735 1.00 96.56 114 PHE A CA 1
ATOM 847 C C . PHE A 1 114 ? -0.268 -10.494 3.299 1.00 96.56 114 PHE A C 1
ATOM 849 O O . PHE A 1 114 ? -0.249 -10.712 4.506 1.00 96.56 114 PHE A O 1
ATOM 856 N N . ILE A 1 115 ? 0.461 -11.231 2.455 1.00 95.38 115 ILE A N 1
ATOM 857 C CA . ILE A 1 115 ? 1.282 -12.362 2.915 1.00 95.38 115 ILE A CA 1
ATOM 858 C C . ILE A 1 115 ? 2.598 -11.928 3.563 1.00 95.38 115 ILE A C 1
ATOM 860 O O . ILE A 1 115 ? 3.343 -12.786 4.021 1.00 95.38 115 ILE A O 1
ATOM 864 N N . SER A 1 116 ? 2.935 -10.640 3.578 1.00 95.44 116 SER A N 1
ATOM 865 C CA . SER A 1 116 ? 4.099 -10.155 4.326 1.00 95.44 116 SER A CA 1
ATOM 866 C C . SER A 1 116 ? 3.779 -9.994 5.810 1.00 95.44 116 SER A C 1
ATOM 868 O O . SER A 1 116 ? 4.653 -10.225 6.643 1.00 95.44 116 SER A O 1
ATOM 870 N N . ASP A 1 117 ? 2.532 -9.654 6.145 1.00 96.94 117 ASP A N 1
ATOM 871 C CA . ASP A 1 117 ? 2.044 -9.592 7.524 1.00 96.94 117 ASP A CA 1
ATOM 872 C C . ASP A 1 117 ? 0.534 -9.906 7.606 1.00 96.94 117 ASP A C 1
ATOM 874 O O . ASP A 1 117 ? -0.291 -9.003 7.757 1.00 96.94 117 ASP A O 1
ATOM 878 N N . PRO A 1 118 ? 0.143 -11.189 7.498 1.00 95.81 118 PRO A N 1
ATOM 879 C CA . PRO A 1 118 ? -1.256 -11.599 7.475 1.00 95.81 118 PRO A CA 1
ATOM 880 C C . PRO A 1 118 ? -1.955 -11.358 8.814 1.00 95.81 118 PRO A C 1
ATOM 882 O O . PRO A 1 118 ? -3.165 -11.187 8.834 1.00 95.81 118 PRO A O 1
ATOM 885 N N . ILE A 1 119 ? -1.206 -11.308 9.923 1.00 97.06 119 ILE A N 1
ATOM 886 C CA . ILE A 1 119 ? -1.766 -10.964 11.236 1.00 97.06 119 ILE A CA 1
ATOM 887 C C . ILE A 1 119 ? -2.136 -9.483 11.271 1.00 97.06 119 ILE A C 1
ATOM 889 O O . ILE A 1 119 ? -3.231 -9.143 11.701 1.00 97.06 119 ILE A O 1
ATOM 893 N N . ALA A 1 120 ? -1.260 -8.601 10.777 1.00 98.19 120 ALA A N 1
ATOM 894 C CA . ALA A 1 120 ? -1.604 -7.187 10.654 1.00 98.19 120 ALA A CA 1
ATOM 895 C C . ALA A 1 120 ? -2.777 -6.963 9.695 1.00 98.19 120 ALA A C 1
ATOM 897 O O . ALA A 1 120 ? -3.622 -6.110 9.957 1.00 98.19 120 ALA A O 1
ATOM 898 N N . ALA A 1 121 ? -2.832 -7.721 8.595 1.00 97.88 121 ALA A N 1
ATOM 899 C CA . ALA A 1 121 ? -3.943 -7.643 7.657 1.00 97.88 121 ALA A CA 1
ATOM 900 C C . ALA A 1 121 ? -5.271 -8.031 8.320 1.00 97.88 121 ALA A C 1
ATOM 902 O O . ALA A 1 121 ? -6.208 -7.240 8.275 1.00 97.88 121 ALA A O 1
ATOM 903 N N . ASP A 1 122 ? -5.326 -9.180 8.997 1.00 97.56 122 ASP A N 1
ATOM 904 C CA . ASP A 1 122 ? -6.512 -9.622 9.740 1.00 97.56 122 ASP A CA 1
ATOM 905 C C . ASP A 1 122 ? -6.951 -8.591 10.792 1.00 97.56 122 ASP A C 1
ATOM 907 O O . ASP A 1 122 ? -8.126 -8.233 10.867 1.00 97.56 122 ASP A O 1
ATOM 911 N N . GLU A 1 123 ? -6.010 -8.032 11.556 1.00 97.94 123 GLU A N 1
ATOM 912 C CA . GLU A 1 123 ? -6.328 -7.021 12.569 1.00 97.94 123 GLU A CA 1
ATOM 913 C C . GLU A 1 123 ? -6.895 -5.736 11.968 1.00 97.94 123 GLU A C 1
ATOM 915 O O . GLU A 1 123 ? -7.898 -5.231 12.465 1.00 97.94 123 GLU A O 1
ATOM 920 N N . VAL A 1 124 ? -6.307 -5.219 10.886 1.00 98.38 124 VAL A N 1
ATOM 921 C CA . VAL A 1 124 ? -6.797 -4.000 10.223 1.00 98.38 124 VAL A CA 1
ATOM 922 C C . VAL A 1 124 ? -8.175 -4.219 9.603 1.00 98.38 124 VAL A C 1
ATOM 924 O O . VAL A 1 124 ? -9.045 -3.359 9.743 1.00 98.38 124 VAL A O 1
ATOM 927 N N . LEU A 1 125 ? -8.410 -5.368 8.964 1.00 97.69 125 LEU A N 1
ATOM 928 C CA . LEU A 1 125 ? -9.714 -5.697 8.378 1.00 97.69 125 LEU A CA 1
ATOM 929 C C . LEU A 1 125 ? -10.816 -5.856 9.433 1.00 97.69 125 LEU A C 1
ATOM 931 O O . LEU A 1 125 ? -11.989 -5.615 9.146 1.00 97.69 125 LEU A O 1
ATOM 935 N N . ASN A 1 126 ? -10.446 -6.238 10.656 1.00 97.56 126 ASN A N 1
ATOM 936 C CA . ASN A 1 126 ? -11.365 -6.411 11.778 1.00 97.56 126 ASN A CA 1
ATOM 937 C C . ASN A 1 126 ? -11.354 -5.246 12.781 1.00 97.56 126 ASN A C 1
ATOM 939 O O . ASN A 1 126 ? -12.063 -5.312 13.784 1.00 97.56 126 ASN A O 1
ATOM 943 N N . ALA A 1 127 ? -10.601 -4.175 12.514 1.00 97.62 127 ALA A N 1
ATOM 944 C CA . ALA A 1 127 ? -10.418 -3.056 13.439 1.00 97.62 127 ALA A CA 1
ATOM 945 C C . ALA A 1 127 ? -11.688 -2.217 13.659 1.00 97.62 127 ALA A C 1
ATOM 947 O O . ALA A 1 127 ? -11.783 -1.502 14.651 1.00 97.62 127 ALA A O 1
ATOM 948 N N . GLY A 1 128 ? -12.668 -2.304 12.753 1.00 97.06 128 GLY A N 1
ATOM 949 C CA . GLY A 1 128 ? -13.917 -1.546 12.854 1.00 97.06 128 GLY A CA 1
ATOM 950 C C . GLY A 1 128 ? -13.856 -0.145 12.244 1.00 97.06 128 GLY A C 1
ATOM 951 O O . GLY A 1 128 ? -14.615 0.723 12.662 1.00 97.06 128 GLY A O 1
ATOM 952 N N . PHE A 1 129 ? -12.981 0.080 11.256 1.00 98.00 129 PHE A N 1
ATOM 953 C CA . PHE A 1 129 ? -13.030 1.291 10.432 1.00 98.00 129 PHE A CA 1
ATOM 954 C C . PHE A 1 129 ? -14.397 1.423 9.748 1.00 98.00 129 PHE A C 1
ATOM 956 O O . PHE A 1 129 ? -14.899 0.452 9.180 1.00 98.00 129 PHE A O 1
ATOM 963 N N . GLU A 1 130 ? -14.971 2.628 9.765 1.00 96.31 130 GLU A N 1
ATOM 964 C CA . GLU A 1 130 ? -16.247 2.913 9.094 1.00 96.31 130 GLU A CA 1
ATOM 965 C C . GLU A 1 130 ? -16.142 2.730 7.572 1.00 96.31 130 GLU A C 1
ATOM 967 O O . GLU A 1 130 ? -17.045 2.181 6.944 1.00 96.31 130 GLU A O 1
ATOM 972 N N . SER A 1 131 ? -15.010 3.141 6.991 1.00 97.12 131 SER A N 1
ATOM 973 C CA . SER A 1 131 ? -14.720 3.024 5.564 1.00 97.12 131 SER A CA 1
ATOM 974 C C . SER A 1 131 ? -13.332 2.429 5.336 1.00 97.12 131 SER A C 1
ATOM 976 O O . SER A 1 131 ? -12.307 3.020 5.691 1.00 97.12 131 SER A O 1
ATOM 978 N N . LEU A 1 132 ? -13.304 1.244 4.722 1.00 98.31 132 LEU A N 1
ATOM 979 C CA . LEU A 1 132 ? -12.089 0.564 4.286 1.00 98.31 132 LEU A CA 1
ATOM 980 C C . LEU A 1 132 ? -12.301 -0.002 2.882 1.00 98.31 132 LEU A C 1
ATOM 982 O O . LEU A 1 132 ? -13.159 -0.856 2.664 1.00 98.31 132 LEU A O 1
ATOM 986 N N . THR A 1 133 ? -11.492 0.452 1.929 1.00 98.31 133 THR A N 1
ATOM 987 C CA . THR A 1 133 ? -11.496 -0.042 0.547 1.00 98.31 133 THR A CA 1
ATOM 988 C C . THR A 1 133 ? -10.200 -0.776 0.239 1.00 98.31 133 THR A C 1
ATOM 990 O O . THR A 1 133 ? -9.114 -0.282 0.534 1.00 98.31 133 THR A O 1
ATOM 993 N N . ILE A 1 134 ? -10.302 -1.936 -0.412 1.00 98.19 134 ILE A N 1
ATOM 994 C CA . ILE A 1 134 ? -9.150 -2.729 -0.846 1.00 98.19 134 ILE A CA 1
ATOM 995 C C . ILE A 1 134 ? -9.056 -2.698 -2.374 1.00 98.19 134 ILE A C 1
ATOM 997 O O . ILE A 1 134 ? -9.939 -3.191 -3.075 1.00 98.19 134 ILE A O 1
ATOM 1001 N N . ALA A 1 135 ? -7.960 -2.155 -2.896 1.00 97.50 135 ALA A N 1
ATOM 1002 C CA . ALA A 1 135 ? -7.592 -2.237 -4.303 1.00 97.50 135 ALA A CA 1
ATOM 1003 C C . ALA A 1 135 ? -6.709 -3.475 -4.532 1.00 97.50 135 ALA A C 1
ATOM 1005 O O . ALA A 1 135 ? -5.479 -3.420 -4.453 1.00 97.50 135 ALA A O 1
ATOM 1006 N N . GLY A 1 136 ? -7.361 -4.608 -4.799 1.00 96.94 136 GLY A N 1
ATOM 1007 C CA . GLY A 1 136 ? -6.695 -5.890 -5.035 1.00 96.94 136 GLY A CA 1
ATOM 1008 C C . GLY A 1 136 ? -6.074 -6.060 -6.422 1.00 96.94 136 GLY A C 1
ATOM 1009 O O . GLY A 1 136 ? -6.147 -5.194 -7.302 1.00 96.94 136 GLY A O 1
ATOM 1010 N N . LEU A 1 137 ? -5.470 -7.228 -6.646 1.00 96.31 137 LEU A N 1
ATOM 1011 C CA . LEU A 1 137 ? -4.877 -7.597 -7.941 1.00 96.31 137 LEU A CA 1
ATOM 1012 C C . LEU A 1 137 ? -5.893 -7.574 -9.094 1.00 96.31 137 LEU A C 1
ATOM 1014 O O . LEU A 1 137 ? -5.534 -7.282 -10.232 1.00 96.31 137 LEU A O 1
ATOM 1018 N N . ASP A 1 138 ? -7.163 -7.827 -8.795 1.00 93.75 138 ASP A N 1
ATOM 1019 C CA . ASP A 1 138 ? -8.283 -7.870 -9.738 1.00 93.75 138 ASP A CA 1
ATOM 1020 C C . ASP A 1 138 ? -8.503 -6.521 -10.449 1.00 93.75 138 ASP A C 1
ATOM 1022 O O . ASP A 1 138 ? -8.733 -6.485 -11.661 1.00 93.75 138 ASP A O 1
ATOM 1026 N N . VAL A 1 139 ? -8.330 -5.407 -9.726 1.00 95.19 139 VAL A N 1
ATOM 1027 C CA . VAL A 1 139 ? -8.387 -4.049 -10.294 1.00 95.19 139 VAL A CA 1
ATOM 1028 C C . VAL A 1 139 ? -7.013 -3.563 -10.746 1.00 95.19 139 VAL A C 1
ATOM 1030 O O . VAL A 1 139 ? -6.876 -3.036 -11.848 1.00 95.19 139 VAL A O 1
ATOM 1033 N N . THR A 1 140 ? -5.961 -3.788 -9.955 1.00 95.25 140 THR A N 1
ATOM 1034 C CA . THR A 1 140 ? -4.638 -3.218 -10.262 1.00 95.25 140 THR A CA 1
ATOM 1035 C C . THR A 1 140 ? -3.993 -3.815 -11.511 1.00 95.25 140 THR A C 1
ATOM 1037 O O . THR A 1 140 ? -3.250 -3.128 -12.210 1.00 95.25 140 THR A O 1
ATOM 1040 N N . HIS A 1 141 ? -4.320 -5.063 -11.864 1.00 93.31 141 HIS A N 1
ATOM 1041 C CA . HIS A 1 141 ? -3.851 -5.686 -13.106 1.00 93.31 141 HIS A CA 1
ATOM 1042 C C . HIS A 1 141 ? -4.516 -5.128 -14.373 1.00 93.31 141 HIS A C 1
ATOM 1044 O O . HIS A 1 141 ? -4.126 -5.517 -15.473 1.00 93.31 141 HIS A O 1
ATOM 1050 N N . GLN A 1 142 ? -5.511 -4.245 -14.248 1.00 92.06 142 GLN A N 1
ATOM 1051 C CA . GLN A 1 142 ? -6.130 -3.563 -15.389 1.00 92.06 142 GLN A CA 1
ATOM 1052 C C . GLN A 1 142 ? -5.336 -2.317 -15.821 1.00 92.06 142 GLN A C 1
ATOM 1054 O O . GLN A 1 142 ? -5.547 -1.807 -16.920 1.00 92.06 142 GLN A O 1
ATOM 1059 N N . CYS A 1 143 ? -4.397 -1.846 -14.991 1.00 90.81 143 CYS A N 1
ATOM 1060 C CA . CYS A 1 143 ? -3.554 -0.683 -15.263 1.00 90.81 143 CYS A CA 1
ATOM 1061 C C . CYS A 1 143 ? -2.143 -1.121 -15.668 1.00 90.81 143 CYS A C 1
ATOM 1063 O O . CYS A 1 143 ? -1.355 -1.525 -14.816 1.00 90.81 143 CYS A O 1
ATOM 1065 N N . ASP A 1 144 ? -1.809 -1.021 -16.956 1.00 90.62 144 ASP A N 1
ATOM 1066 C CA . ASP A 1 144 ? -0.522 -1.484 -17.491 1.00 90.62 144 ASP A CA 1
ATOM 1067 C C . ASP A 1 144 ? 0.470 -0.326 -17.713 1.00 90.62 144 ASP A C 1
ATOM 1069 O O . ASP A 1 144 ? 0.210 0.626 -18.459 1.00 90.62 144 ASP A O 1
ATOM 1073 N N . LEU A 1 145 ? 1.639 -0.436 -17.078 1.00 89.38 145 LEU A N 1
ATOM 1074 C CA . LEU A 1 145 ? 2.751 0.511 -17.126 1.00 89.38 145 LEU A CA 1
ATOM 1075 C C . LEU A 1 145 ? 3.249 0.750 -18.548 1.00 89.38 145 LEU A C 1
ATOM 1077 O O . LEU A 1 145 ? 3.777 1.826 -18.835 1.00 89.38 145 LEU A O 1
ATOM 1081 N N . LEU A 1 146 ? 3.094 -0.228 -19.444 1.00 85.12 146 LEU A N 1
ATOM 1082 C CA . LEU A 1 146 ? 3.554 -0.104 -20.825 1.00 85.12 146 LEU A CA 1
ATOM 1083 C C . LEU A 1 146 ? 2.895 1.073 -21.557 1.00 85.12 146 LEU A C 1
ATOM 1085 O O . LEU A 1 146 ? 3.570 1.717 -22.357 1.00 85.12 146 LEU A O 1
ATOM 1089 N N . TYR A 1 147 ? 1.646 1.421 -21.228 1.00 81.31 147 TYR A N 1
ATOM 1090 C CA . TYR A 1 147 ? 0.980 2.614 -21.771 1.00 81.31 147 TYR A CA 1
ATOM 1091 C C . TYR A 1 147 ? 1.494 3.921 -21.152 1.00 81.31 147 TYR A C 1
ATOM 1093 O O . TYR A 1 147 ? 1.491 4.963 -21.802 1.00 81.31 147 TYR A O 1
ATOM 1101 N N . LEU A 1 148 ? 1.950 3.883 -19.897 1.00 76.31 148 LEU A N 1
ATOM 1102 C CA . LEU A 1 148 ? 2.404 5.069 -19.163 1.00 76.31 148 LEU A CA 1
ATOM 1103 C C . LEU A 1 148 ? 3.859 5.434 -19.471 1.00 76.31 148 LEU A C 1
ATOM 1105 O O . LEU A 1 148 ? 4.225 6.610 -19.459 1.00 76.31 148 LEU A O 1
ATOM 1109 N N . ARG A 1 149 ? 4.696 4.433 -19.755 1.00 72.94 149 ARG A N 1
ATOM 1110 C CA . ARG A 1 149 ? 6.135 4.602 -19.998 1.00 72.94 149 ARG A CA 1
ATOM 1111 C C . ARG A 1 149 ? 6.426 5.615 -21.104 1.00 72.94 149 ARG A C 1
ATOM 1113 O O . ARG A 1 149 ? 7.344 6.421 -20.961 1.00 72.94 149 ARG A O 1
ATOM 1120 N N . ASP A 1 150 ? 5.675 5.555 -22.197 1.00 71.56 150 ASP A N 1
ATOM 1121 C CA . ASP A 1 150 ? 5.936 6.403 -23.361 1.00 71.56 150 ASP A CA 1
ATOM 1122 C C . ASP A 1 150 ? 5.548 7.863 -23.071 1.00 71.56 150 ASP A C 1
ATOM 1124 O O . ASP A 1 150 ? 6.309 8.768 -23.403 1.00 71.56 150 ASP A O 1
ATOM 1128 N N . MET A 1 151 ? 4.484 8.095 -22.290 1.00 74.56 151 MET A N 1
ATOM 1129 C CA . MET A 1 151 ? 4.132 9.434 -21.794 1.00 74.56 151 MET A CA 1
ATOM 1130 C C . MET A 1 151 ? 5.199 10.020 -20.855 1.00 74.56 151 MET A C 1
ATOM 1132 O O . MET A 1 151 ? 5.494 11.215 -20.908 1.00 74.56 151 MET A O 1
ATOM 1136 N N . LEU A 1 152 ? 5.823 9.193 -20.006 1.00 75.44 152 LEU A N 1
ATOM 1137 C CA . LEU A 1 152 ? 6.922 9.640 -19.136 1.00 75.44 152 LEU A CA 1
ATOM 1138 C C . LEU A 1 152 ? 8.154 10.075 -19.941 1.00 75.44 152 LEU A C 1
ATOM 1140 O O . LEU A 1 152 ? 8.873 10.982 -19.523 1.00 75.44 152 LEU A O 1
ATOM 1144 N N . ALA A 1 153 ? 8.409 9.447 -21.092 1.00 70.00 153 ALA A N 1
ATOM 1145 C CA . ALA A 1 153 ? 9.530 9.813 -21.953 1.00 70.00 153 ALA A CA 1
ATOM 1146 C C . ALA A 1 153 ? 9.351 11.201 -22.596 1.00 70.00 153 ALA A C 1
ATOM 1148 O O . ALA A 1 153 ? 10.346 11.884 -22.837 1.00 70.00 153 ALA A O 1
ATOM 1149 N N . GLU A 1 154 ? 8.109 11.628 -22.832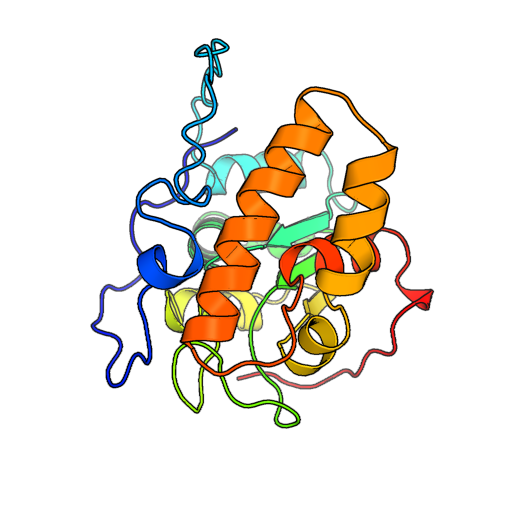 1.00 79.94 154 GLU A N 1
ATOM 1150 C CA . GLU A 1 154 ? 7.780 12.921 -23.444 1.00 79.94 154 GLU A CA 1
ATOM 1151 C C . GLU A 1 154 ? 7.862 14.100 -22.458 1.00 79.94 154 GLU A C 1
ATOM 1153 O O . GLU A 1 154 ? 8.166 15.219 -22.867 1.00 79.94 154 GLU A O 1
ATOM 1158 N N . GLN A 1 155 ? 7.647 13.861 -21.158 1.00 81.50 155 GLN A N 1
ATOM 1159 C CA . GLN A 1 155 ? 7.692 14.891 -20.104 1.00 81.50 155 GLN A CA 1
ATOM 1160 C C . GLN A 1 155 ? 9.098 15.487 -19.889 1.00 81.50 155 GLN A C 1
ATOM 1162 O O . GLN A 1 155 ? 9.235 16.685 -19.639 1.00 81.50 155 GLN A O 1
ATOM 1167 N N . GLY A 1 156 ? 10.150 14.665 -19.989 1.00 78.69 156 GLY A N 1
ATOM 1168 C CA . GLY A 1 156 ? 11.530 15.076 -19.706 1.00 78.69 156 GLY A CA 1
ATOM 1169 C C . GLY A 1 156 ? 11.793 15.473 -18.238 1.00 78.69 156 GLY A C 1
ATOM 1170 O O . GLY A 1 156 ? 10.928 15.401 -17.371 1.00 78.69 156 GLY A O 1
ATOM 1171 N N . GLY A 1 157 ? 13.029 15.880 -17.931 1.00 86.44 157 GLY A N 1
ATOM 1172 C CA . GLY A 1 157 ? 13.442 16.271 -16.573 1.00 86.44 157 GLY A CA 1
ATOM 1173 C C . GLY A 1 157 ? 13.946 15.117 -15.694 1.00 86.44 157 GLY A C 1
ATOM 1174 O O . GLY A 1 157 ? 13.821 13.939 -16.026 1.00 86.44 157 GLY A O 1
ATOM 1175 N N . SER A 1 158 ? 14.574 15.458 -14.563 1.00 85.56 158 SER A N 1
ATOM 1176 C CA . SER A 1 158 ? 15.246 14.487 -13.681 1.00 85.56 158 SER A CA 1
ATOM 1177 C C . SER A 1 158 ? 14.286 13.452 -13.088 1.00 85.56 158 SER A C 1
ATOM 1179 O O . SER A 1 158 ? 14.603 12.265 -13.089 1.00 85.56 158 SER A O 1
ATOM 1181 N N . LEU A 1 159 ? 13.097 13.878 -12.650 1.00 85.00 159 LEU A N 1
ATOM 1182 C CA . LEU A 1 159 ? 12.078 12.985 -12.093 1.00 85.00 159 LEU A CA 1
ATOM 1183 C C . LEU A 1 159 ? 11.518 12.019 -13.144 1.00 85.00 159 LEU A C 1
ATOM 1185 O O . LEU A 1 159 ? 11.459 10.818 -12.890 1.00 85.00 159 LEU A O 1
ATOM 1189 N N . ALA A 1 160 ? 11.156 12.508 -14.333 1.00 86.81 160 ALA A N 1
ATOM 1190 C CA . ALA A 1 160 ? 10.634 11.644 -15.392 1.00 86.81 160 ALA A CA 1
ATOM 1191 C C . ALA A 1 160 ? 11.687 10.620 -15.850 1.00 86.81 160 ALA A C 1
ATOM 1193 O O . ALA A 1 160 ? 11.372 9.447 -16.049 1.00 86.81 160 ALA A O 1
ATOM 1194 N N . ASN A 1 161 ? 12.958 11.031 -15.934 1.00 85.75 161 ASN A N 1
ATOM 1195 C CA . ASN A 1 161 ? 14.073 10.134 -16.247 1.00 85.75 161 ASN A CA 1
ATOM 1196 C C . ASN A 1 161 ? 14.296 9.063 -15.169 1.00 85.75 161 ASN A C 1
ATOM 1198 O O . ASN A 1 161 ? 14.571 7.907 -15.507 1.00 85.75 161 ASN A O 1
ATOM 1202 N N . LEU A 1 162 ? 14.155 9.418 -13.889 1.00 87.56 162 LEU A N 1
ATOM 1203 C CA . LEU A 1 162 ? 14.215 8.455 -12.791 1.00 87.56 162 LEU A CA 1
ATOM 1204 C C . LEU A 1 162 ? 13.055 7.454 -12.870 1.00 87.56 162 LEU A C 1
ATOM 1206 O O . LEU A 1 162 ? 13.297 6.250 -12.901 1.00 87.56 162 LEU A O 1
ATOM 1210 N N . LEU A 1 163 ? 11.813 7.936 -12.987 1.00 89.12 163 LEU A N 1
ATOM 1211 C CA . LEU A 1 163 ? 10.625 7.081 -13.101 1.00 89.12 163 LEU A CA 1
ATOM 1212 C C . LEU A 1 163 ? 10.712 6.146 -14.307 1.00 89.12 163 LEU A C 1
ATOM 1214 O O . LEU A 1 163 ? 10.395 4.962 -14.196 1.00 89.12 163 LEU A O 1
ATOM 1218 N N . ARG A 1 164 ? 11.204 6.642 -15.446 1.00 87.44 164 ARG A N 1
ATOM 1219 C CA . ARG A 1 164 ? 11.470 5.824 -16.631 1.00 87.44 164 ARG A CA 1
ATOM 1220 C C . ARG A 1 164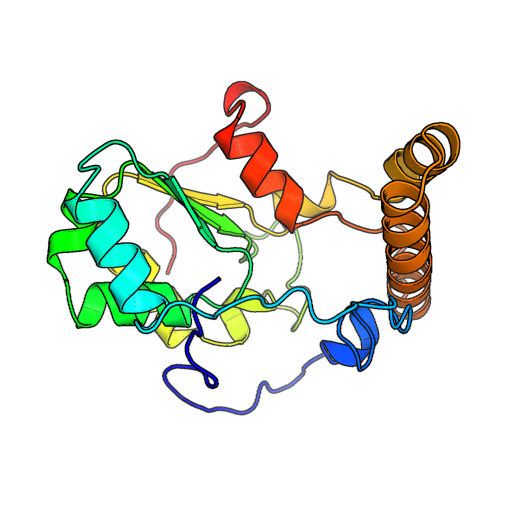 ? 12.501 4.732 -16.345 1.00 87.44 164 ARG A C 1
ATOM 1222 O O . ARG A 1 164 ? 12.295 3.599 -16.766 1.00 87.44 164 ARG A O 1
ATOM 1229 N N . SER A 1 165 ? 13.587 5.051 -15.646 1.00 89.19 165 SER A N 1
ATOM 1230 C CA . SER A 1 165 ? 14.644 4.080 -15.331 1.00 89.19 165 SER A CA 1
ATOM 1231 C C . SER A 1 165 ? 14.126 2.967 -14.414 1.00 89.19 165 SER A C 1
ATOM 1233 O O . SER A 1 165 ? 14.288 1.789 -14.737 1.00 89.19 165 SER A O 1
ATOM 1235 N N . ILE A 1 166 ? 13.391 3.333 -13.358 1.00 91.75 166 ILE A N 1
ATOM 1236 C CA . ILE A 1 166 ? 12.723 2.386 -12.450 1.00 91.75 166 ILE A CA 1
ATOM 1237 C C . ILE A 1 166 ? 11.739 1.508 -13.236 1.00 91.75 166 ILE A C 1
ATOM 1239 O O . ILE A 1 166 ? 11.754 0.282 -13.123 1.00 91.75 166 ILE A O 1
ATOM 1243 N N . SER A 1 167 ? 10.927 2.128 -14.097 1.00 91.06 167 SER A N 1
ATOM 1244 C CA . SER A 1 167 ? 9.927 1.434 -14.917 1.00 91.06 167 SER A CA 1
ATOM 1245 C C . SER A 1 167 ? 10.557 0.418 -15.868 1.00 91.06 167 SER A C 1
ATOM 1247 O O . SER A 1 167 ? 10.016 -0.668 -16.053 1.00 91.06 167 SER A O 1
ATOM 1249 N N . LEU A 1 168 ? 11.709 0.732 -16.473 1.00 91.00 168 LEU A N 1
ATOM 1250 C CA . LEU A 1 168 ? 12.406 -0.195 -17.370 1.00 91.00 168 LEU A CA 1
ATOM 1251 C C . LEU A 1 168 ? 12.885 -1.450 -16.636 1.00 91.00 168 LEU A C 1
ATOM 1253 O O . LEU A 1 168 ? 12.725 -2.552 -17.167 1.00 91.00 168 LEU A O 1
ATOM 1257 N N . TYR A 1 169 ? 13.428 -1.299 -15.424 1.00 93.81 169 TYR A N 1
ATOM 1258 C CA . TYR A 1 169 ? 13.787 -2.446 -14.590 1.00 93.81 169 TYR A CA 1
ATOM 1259 C C . TYR A 1 169 ? 12.550 -3.284 -14.260 1.00 93.81 169 TYR A C 1
ATOM 1261 O O . TYR A 1 169 ? 12.548 -4.495 -14.481 1.00 93.81 169 TYR A O 1
ATOM 1269 N N . TYR A 1 170 ? 11.488 -2.630 -13.785 1.00 94.69 170 TYR A N 1
ATOM 1270 C CA . TYR A 1 170 ? 10.249 -3.287 -13.375 1.00 94.69 170 TYR A CA 1
ATOM 1271 C C . TYR A 1 170 ? 9.613 -4.077 -14.531 1.00 94.69 170 TYR A C 1
ATOM 1273 O O . TYR A 1 170 ? 9.310 -5.262 -14.384 1.00 94.69 170 TYR A O 1
ATOM 1281 N N . CYS A 1 171 ? 9.533 -3.485 -15.729 1.00 93.62 171 CYS A N 1
ATOM 1282 C CA . CYS A 1 171 ? 9.101 -4.179 -16.945 1.00 93.62 171 CYS A CA 1
ATOM 1283 C C . CYS A 1 171 ? 9.969 -5.408 -17.248 1.00 93.62 171 CYS A C 1
ATOM 1285 O O . CYS A 1 171 ? 9.450 -6.491 -17.516 1.00 93.62 171 CYS A O 1
ATOM 1287 N N . ALA A 1 172 ? 11.297 -5.264 -17.189 1.00 93.75 172 ALA A N 1
ATOM 1288 C CA . ALA A 1 172 ? 12.212 -6.370 -17.450 1.00 93.75 172 ALA A CA 1
ATOM 1289 C C . ALA A 1 172 ? 12.056 -7.510 -16.429 1.00 93.75 172 ALA A C 1
ATOM 1291 O O . ALA A 1 172 ? 12.158 -8.680 -16.808 1.00 93.75 172 ALA A O 1
ATOM 1292 N N . ALA A 1 173 ? 11.793 -7.196 -15.158 1.00 94.56 173 ALA A N 1
ATOM 1293 C CA . ALA A 1 173 ? 11.516 -8.188 -14.124 1.00 94.56 173 ALA A CA 1
ATOM 1294 C C . ALA A 1 173 ? 10.219 -8.960 -14.417 1.00 94.56 173 ALA A C 1
ATOM 1296 O O . ALA A 1 173 ? 10.237 -10.191 -14.451 1.00 94.56 173 ALA A O 1
ATOM 1297 N N . TYR A 1 174 ? 9.124 -8.261 -14.732 1.00 93.94 174 TYR A N 1
ATOM 1298 C CA . TYR A 1 174 ? 7.844 -8.890 -15.085 1.00 93.94 174 TYR A CA 1
ATOM 1299 C C . TYR A 1 174 ? 7.942 -9.783 -16.325 1.00 93.94 174 TYR A C 1
ATOM 1301 O O . TYR A 1 174 ? 7.441 -10.910 -16.317 1.00 93.94 174 TYR A O 1
ATOM 1309 N N . PHE A 1 175 ? 8.651 -9.335 -17.363 1.00 94.56 175 PHE A N 1
ATOM 1310 C CA . PHE A 1 175 ? 8.871 -10.138 -18.568 1.00 94.56 175 PHE A CA 1
ATOM 1311 C C . PHE A 1 175 ? 9.696 -11.398 -18.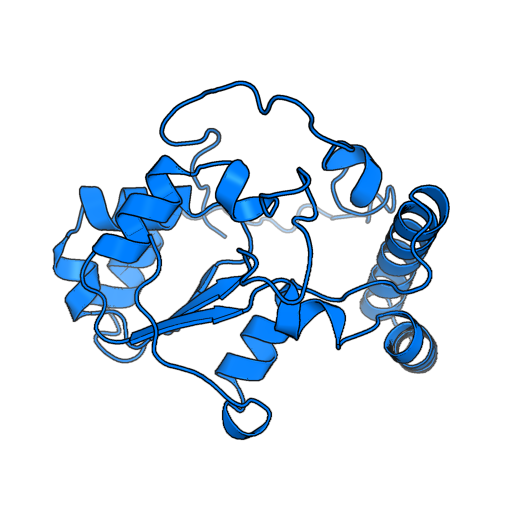288 1.00 94.56 175 PHE A C 1
ATOM 1313 O O . PHE A 1 175 ? 9.374 -12.468 -18.803 1.00 94.56 175 PHE A O 1
ATOM 1320 N N . LYS A 1 176 ? 10.723 -11.319 -17.429 1.00 93.88 176 LYS A N 1
ATOM 1321 C CA . LYS A 1 176 ? 11.497 -12.500 -16.994 1.00 93.88 176 LYS A CA 1
ATOM 1322 C C . LYS A 1 176 ? 10.654 -13.496 -16.199 1.00 93.88 176 LYS A C 1
ATOM 1324 O O . LYS A 1 176 ? 10.900 -14.695 -16.286 1.00 93.88 176 LYS A O 1
ATOM 1329 N N . LEU A 1 177 ? 9.664 -13.009 -15.454 1.00 91.06 177 LEU A N 1
ATOM 1330 C CA . LEU A 1 177 ? 8.682 -13.832 -14.744 1.00 91.06 177 LEU A CA 1
ATOM 1331 C C . LEU A 1 177 ? 7.594 -14.408 -15.674 1.00 91.06 177 LEU A C 1
ATOM 1333 O O . LEU A 1 177 ? 6.747 -15.174 -15.221 1.00 91.06 177 LEU A O 1
ATOM 1337 N N . GLY A 1 178 ? 7.630 -14.089 -16.973 1.00 91.44 178 GLY A N 1
ATOM 1338 C CA . GLY A 1 178 ? 6.710 -14.619 -17.980 1.00 91.44 178 GLY A CA 1
ATOM 1339 C C . GLY A 1 178 ? 5.392 -13.853 -18.099 1.00 91.44 178 GLY A C 1
ATOM 1340 O O . GLY A 1 178 ? 4.465 -14.343 -18.744 1.00 91.44 178 GLY A O 1
ATOM 1341 N N . HIS A 1 179 ? 5.285 -12.666 -17.499 1.00 90.31 179 HIS A N 1
ATOM 1342 C CA . HIS A 1 179 ? 4.120 -11.800 -17.663 1.00 90.31 179 HIS A CA 1
ATOM 1343 C C . HIS A 1 179 ? 4.215 -10.997 -18.964 1.00 90.31 179 HIS A C 1
ATOM 1345 O O . HIS A 1 179 ? 5.300 -10.605 -19.379 1.00 90.31 179 HIS A O 1
ATOM 1351 N N . SER A 1 180 ? 3.075 -10.731 -19.604 1.00 87.00 180 SER A N 1
ATOM 1352 C CA . SER A 1 180 ? 2.986 -9.892 -20.811 1.00 87.00 180 SER A CA 1
ATOM 1353 C C . SER A 1 180 ? 2.541 -8.453 -20.532 1.00 87.00 180 SER A C 1
ATOM 1355 O O . SER A 1 180 ? 2.619 -7.618 -21.424 1.00 87.00 180 SER A O 1
ATOM 1357 N N . ALA A 1 181 ? 2.061 -8.186 -19.317 1.00 88.88 181 ALA A N 1
ATOM 1358 C CA . ALA A 1 181 ? 1.610 -6.885 -18.835 1.00 88.88 181 ALA A CA 1
ATOM 1359 C C . ALA A 1 181 ? 2.365 -6.534 -17.551 1.00 88.88 181 ALA A C 1
ATOM 1361 O O . ALA A 1 181 ? 2.812 -7.437 -16.831 1.00 88.88 181 ALA A O 1
ATOM 1362 N N . VAL A 1 182 ? 2.498 -5.240 -17.270 1.00 92.81 182 VAL A N 1
ATOM 1363 C CA . VAL A 1 182 ? 3.280 -4.736 -16.139 1.00 92.81 182 VAL A CA 1
ATOM 1364 C C . VAL A 1 182 ? 2.368 -3.867 -15.267 1.00 92.81 182 VAL A C 1
ATOM 1366 O O . VAL A 1 182 ? 2.212 -2.681 -15.543 1.00 92.81 182 VAL A O 1
ATOM 1369 N N . PRO A 1 183 ? 1.701 -4.442 -14.254 1.00 92.75 183 PRO A N 1
ATOM 1370 C CA . PRO A 1 183 ? 0.698 -3.737 -13.470 1.00 92.75 183 PRO A CA 1
ATOM 1371 C C . PRO A 1 183 ? 1.294 -2.581 -12.663 1.00 92.75 183 PRO A C 1
ATOM 1373 O O . PRO A 1 183 ? 2.398 -2.674 -12.130 1.00 92.75 183 PRO A O 1
ATOM 1376 N N . VAL A 1 184 ? 0.535 -1.498 -12.532 1.00 91.25 184 VAL A N 1
ATOM 1377 C CA . VAL A 1 184 ? 0.902 -0.329 -11.723 1.00 91.25 184 VAL A CA 1
ATOM 1378 C C . VAL A 1 184 ? 0.002 -0.291 -10.498 1.00 91.25 184 VAL A C 1
ATOM 1380 O O . VAL A 1 184 ? -1.036 0.359 -10.504 1.00 91.25 184 VAL A O 1
ATOM 1383 N N . HIS A 1 185 ? 0.382 -1.046 -9.468 1.00 95.88 185 HIS A N 1
ATOM 1384 C CA . HIS A 1 185 ? -0.477 -1.322 -8.317 1.00 95.88 185 HIS A CA 1
ATOM 1385 C C . HIS A 1 185 ? -0.796 -0.086 -7.473 1.00 95.88 185 HIS A C 1
ATOM 1387 O O . HIS A 1 185 ? -1.949 0.327 -7.374 1.00 95.88 185 HIS A O 1
ATOM 1393 N N . ASP A 1 186 ? 0.226 0.519 -6.882 1.00 97.19 186 ASP A N 1
ATOM 1394 C CA . ASP A 1 186 ? 0.063 1.528 -5.835 1.00 97.19 186 ASP A CA 1
ATOM 1395 C C . ASP A 1 186 ? -0.647 2.809 -6.307 1.00 97.19 186 ASP A C 1
ATOM 1397 O O . ASP A 1 186 ? -1.535 3.297 -5.598 1.00 97.19 186 ASP A O 1
ATOM 1401 N N . PRO A 1 187 ? -0.358 3.349 -7.511 1.00 95.56 187 PRO A N 1
ATOM 1402 C CA . PRO A 1 187 ? -1.061 4.524 -8.022 1.00 95.56 187 PRO A CA 1
ATOM 1403 C C . PRO A 1 187 ? -2.573 4.341 -8.185 1.00 95.56 187 PRO A C 1
ATOM 1405 O O . PRO A 1 187 ? -3.291 5.338 -8.177 1.00 95.56 187 PRO A O 1
ATOM 1408 N N . VAL A 1 188 ? -3.081 3.106 -8.276 1.00 96.62 188 VAL A N 1
ATOM 1409 C CA . VAL A 1 188 ? -4.530 2.841 -8.325 1.00 96.62 188 VAL A CA 1
ATOM 1410 C C . VAL A 1 188 ? -5.217 3.286 -7.037 1.00 96.62 188 VAL A C 1
ATOM 1412 O O . VAL A 1 188 ? -6.310 3.842 -7.097 1.00 96.62 188 VAL A O 1
ATOM 1415 N N . CYS A 1 189 ? -4.570 3.128 -5.879 1.00 98.25 189 CYS A N 1
ATOM 1416 C CA . CYS A 1 189 ? -5.128 3.596 -4.608 1.00 98.25 189 CYS A CA 1
ATOM 1417 C C . CYS A 1 189 ? -5.213 5.122 -4.549 1.00 98.25 189 CYS A C 1
ATOM 1419 O O . CYS A 1 189 ? -6.189 5.674 -4.046 1.00 98.25 189 CYS A O 1
ATOM 1421 N N . VAL A 1 190 ? -4.207 5.810 -5.095 1.00 97.62 190 VAL A N 1
ATOM 1422 C CA . VAL A 1 190 ? -4.203 7.277 -5.180 1.00 97.62 190 VAL A CA 1
ATOM 1423 C C . VAL A 1 190 ? -5.268 7.755 -6.165 1.00 97.62 190 VAL A C 1
ATOM 1425 O O . VAL A 1 190 ? -6.004 8.687 -5.856 1.00 97.62 190 VAL A O 1
ATOM 1428 N N . ALA A 1 191 ? -5.403 7.095 -7.318 1.00 97.00 191 ALA A N 1
ATOM 1429 C CA . ALA A 1 191 ? -6.473 7.378 -8.270 1.00 97.00 191 ALA A CA 1
ATOM 1430 C C . ALA A 1 191 ? -7.862 7.188 -7.639 1.00 97.00 191 ALA A C 1
ATOM 1432 O O . ALA A 1 191 ? -8.707 8.063 -7.798 1.00 97.00 191 ALA A O 1
ATOM 1433 N N . PHE A 1 192 ? -8.077 6.113 -6.872 1.00 98.00 192 PHE A N 1
ATOM 1434 C CA . PHE A 1 192 ? -9.332 5.889 -6.148 1.00 98.00 192 PHE A CA 1
ATOM 1435 C C . PHE A 1 192 ? -9.604 6.985 -5.112 1.00 98.00 192 PHE A C 1
ATOM 1437 O O . PHE A 1 192 ? -10.717 7.493 -5.042 1.00 98.00 192 PHE A O 1
ATOM 1444 N N . ALA A 1 193 ? -8.590 7.402 -4.349 1.00 97.81 193 ALA A N 1
ATOM 1445 C CA . ALA A 1 193 ? -8.730 8.485 -3.375 1.00 97.81 193 ALA A CA 1
ATOM 1446 C C . ALA A 1 193 ? -9.111 9.830 -4.024 1.00 97.81 193 ALA A C 1
ATOM 1448 O O . ALA A 1 193 ? -9.831 10.626 -3.422 1.00 97.81 193 ALA A O 1
ATOM 1449 N N . LEU A 1 194 ? -8.601 10.096 -5.232 1.00 97.81 194 LEU A N 1
ATOM 1450 C CA . LEU A 1 194 ? -8.851 11.335 -5.971 1.00 97.81 194 LEU A CA 1
ATOM 1451 C C . LEU A 1 194 ? -10.203 11.331 -6.689 1.00 97.81 194 LEU A C 1
ATOM 1453 O O . LEU A 1 194 ? -10.898 12.345 -6.674 1.00 97.81 194 LEU A O 1
ATOM 1457 N N . ASP A 1 195 ? -10.560 10.217 -7.325 1.00 97.75 195 ASP A N 1
ATOM 1458 C CA . ASP A 1 195 ? -11.802 10.073 -8.077 1.00 97.75 195 ASP A CA 1
ATOM 1459 C C . ASP A 1 195 ? -12.348 8.633 -7.987 1.00 97.75 195 ASP A C 1
ATOM 1461 O O . ASP A 1 195 ? -12.072 7.789 -8.850 1.00 97.75 195 ASP A O 1
ATOM 1465 N N . PRO A 1 196 ? -13.173 8.340 -6.963 1.00 96.75 196 PRO A N 1
ATOM 1466 C CA . PRO A 1 196 ? -13.810 7.036 -6.813 1.00 96.75 196 PRO A CA 1
ATOM 1467 C C . PRO A 1 196 ? -14.737 6.666 -7.980 1.00 96.75 196 PRO A C 1
ATOM 1469 O O . PRO A 1 196 ? -15.032 5.487 -8.161 1.00 96.75 196 PRO A O 1
ATOM 1472 N N . SER A 1 197 ? -15.200 7.636 -8.784 1.00 97.38 197 SER A N 1
ATOM 1473 C CA . SER A 1 197 ? -16.143 7.382 -9.885 1.00 97.38 197 SER A CA 1
ATOM 1474 C C . SER A 1 197 ? -15.519 6.629 -11.063 1.00 97.38 197 SER A C 1
ATOM 1476 O O . SER A 1 197 ? -16.239 6.045 -11.875 1.00 97.38 197 SER A O 1
ATOM 1478 N N . LEU A 1 198 ? -14.184 6.575 -11.122 1.00 96.62 198 LEU A N 1
ATOM 1479 C CA . LEU A 1 198 ? -13.439 5.747 -12.073 1.00 96.62 198 LEU A CA 1
ATOM 1480 C C . LEU A 1 198 ? -13.564 4.244 -11.774 1.00 96.62 198 LEU A C 1
ATOM 1482 O O . LEU A 1 198 ? -13.140 3.419 -12.584 1.00 96.62 198 LEU A O 1
ATOM 1486 N N . PHE A 1 199 ? -14.127 3.880 -10.619 1.00 97.50 199 PHE A N 1
ATOM 1487 C CA . PHE A 1 199 ? -14.151 2.520 -10.104 1.00 97.50 199 PHE A CA 1
ATOM 1488 C C . PHE A 1 199 ? -15.576 2.042 -9.839 1.00 97.50 199 PHE A C 1
ATOM 1490 O O . PHE A 1 199 ? -16.474 2.798 -9.482 1.00 97.50 199 PHE A O 1
ATOM 1497 N N . THR A 1 200 ? -15.773 0.733 -9.975 1.00 96.44 200 THR A N 1
ATOM 1498 C CA . THR A 1 200 ? -16.941 0.046 -9.420 1.00 96.44 200 THR A CA 1
ATOM 1499 C C . THR A 1 200 ? -16.490 -0.711 -8.183 1.00 96.44 200 THR A C 1
ATOM 1501 O O . THR A 1 200 ? -15.554 -1.506 -8.256 1.00 96.44 200 THR A O 1
ATOM 1504 N N . THR A 1 201 ? -17.146 -0.467 -7.053 1.00 95.94 201 THR A N 1
ATOM 1505 C CA . THR A 1 201 ? -16.851 -1.133 -5.782 1.00 95.94 201 THR A CA 1
ATOM 1506 C C . THR A 1 201 ? -17.938 -2.143 -5.434 1.00 95.94 201 THR A C 1
ATOM 1508 O O . THR A 1 201 ? -19.071 -2.079 -5.919 1.00 95.94 201 THR A O 1
ATOM 1511 N N . ARG A 1 202 ? -17.580 -3.112 -4.591 1.00 95.19 202 ARG A N 1
ATOM 1512 C CA . ARG A 1 202 ? -18.512 -4.095 -4.044 1.00 95.19 202 ARG A CA 1
ATOM 1513 C C . ARG A 1 202 ? -18.240 -4.270 -2.559 1.00 95.19 202 ARG A C 1
ATOM 1515 O O . ARG A 1 202 ? -17.123 -4.599 -2.177 1.00 95.19 202 ARG A O 1
ATOM 1522 N N . GLU A 1 203 ? -19.280 -4.121 -1.750 1.00 95.50 203 GLU A N 1
ATOM 1523 C CA . GLU A 1 203 ? -19.220 -4.444 -0.328 1.00 95.50 203 GLU A CA 1
ATOM 1524 C C . GLU A 1 203 ? -19.215 -5.962 -0.133 1.00 95.50 203 GLU A C 1
ATOM 1526 O O . GLU A 1 203 ? -20.095 -6.682 -0.620 1.00 95.50 203 GLU A O 1
ATOM 1531 N N . VAL A 1 204 ? -18.199 -6.454 0.569 1.00 93.75 204 VAL A N 1
ATOM 1532 C CA . VAL A 1 204 ? -18.043 -7.863 0.930 1.00 93.75 204 VAL A CA 1
ATOM 1533 C C . VAL A 1 204 ? -17.388 -7.968 2.300 1.00 93.75 204 VAL A C 1
ATOM 1535 O O . VAL A 1 204 ? -16.604 -7.111 2.698 1.00 93.75 204 VAL A O 1
ATOM 1538 N N . ARG A 1 205 ? -17.683 -9.056 3.011 1.00 92.12 205 ARG A N 1
ATOM 1539 C CA . ARG A 1 205 ? -16.852 -9.484 4.134 1.00 92.12 205 ARG A CA 1
ATOM 1540 C C . ARG A 1 205 ? -15.554 -10.058 3.563 1.00 92.12 205 ARG A C 1
ATOM 1542 O O . ARG A 1 205 ? -15.617 -10.897 2.668 1.00 92.12 205 ARG A O 1
ATOM 1549 N N . VAL A 1 206 ? -14.423 -9.601 4.086 1.00 89.75 206 VAL A N 1
ATOM 1550 C CA . VAL A 1 206 ? -13.091 -10.144 3.801 1.00 89.75 206 VAL A CA 1
ATOM 1551 C C . VAL A 1 206 ? -12.557 -10.736 5.101 1.00 89.75 206 VAL A C 1
ATOM 1553 O O . VAL A 1 206 ? -12.683 -10.096 6.149 1.00 89.75 206 VAL A O 1
ATOM 1556 N N . ASP A 1 207 ? -12.045 -11.959 5.029 1.00 72.56 207 ASP A N 1
ATOM 1557 C CA . ASP A 1 207 ? -11.480 -12.751 6.124 1.00 72.56 207 ASP A CA 1
ATOM 1558 C C . ASP A 1 207 ? -10.093 -13.316 5.773 1.00 72.56 207 ASP A C 1
ATOM 1560 O O . ASP A 1 207 ? -9.754 -13.404 4.567 1.00 72.56 207 ASP A O 1
#

InterPro domains:
  IPR001910 Inosine/uridine-preferring nucleoside hydrolase domain [PF01156] (1-207)
  IPR023186 Inosine/uridine-preferring nucleoside hydrolase [PTHR12304] (1-207)
  IPR036452 Ribonucleoside hydrolase-like [G3DSA:3.90.245.10] (1-207)
  IPR036452 Ribonucleoside hydrolase-like [SSF53590] (1-207)

Secondary structure (DSSP, 8-state):
-----SS-SS----TT-SS-HHHHH-TTSSTT-------------SS-HHHHHHHHHHHTTTT-EEEE-S-THHHHHHHHH-GGGGGT-SEEEEE----SSS--SSBTTB-HHHHH-HHHHHHHHTS--S-EEEE-HHHHTTSBHHHHHHHHHHH-HHHHHHHHHHHHHHHHHHHHTT-SS-B-HHHHHHHHHH-GGG---------

Sequence (207 aa):
VHKGSPHPLKTFTVAHATHSGETVHGSDGMGECRPPLEPQDSVFGEESASDFIYQACKLHHGSIVVITLGPLTNLAQCVRDHPDVVEMVKDVIVMGGSFGEKRGNRTPSAEANFISDPIAADEVLNAGFESLTIAGLDVTHQCDLLYLRDMLAEQGGSLANLLRSISLYYCAAYFKLGHSAVPVHDPVCVAFALDPSLFTTREVRVD

Radius of gyration: 17.71 Å; chains: 1; bounding box: 41×38×44 Å

pLDDT: mean 91.46, std 9.42, range [51.41, 98.81]

Foldseek 3Di:
DAAEDPAAPDDDDDPAFPDDCCLQQNPVSQLPPPPPPPPPVPVHPPDHLLVVLQVVLVVQFQPAEAEAPAALRSVLVNCVVPLCSLNRHNAYEYQFDDDPPAAAPGHRNGDHNCVRHVVSVVSVLVSNRPHYHYQYPNNQQVAFCVVVLVVLVVVDDDVSVSVNSSSVSNVVSCVVSVHPGRTDGRVVSVVCVVPVVVDDDDDDRDD